Protein AF-A0AAV2J2S2-F1 (afdb_monomer_lite)

Secondary structure (DSSP, 8-state):
------PPPPPPPPPP---------SHHHHHHHHHHHHTSPP--STTHHHHHHHHTTGGGS-TTSEEEEEE---------TT-HHHHHHHHHHHHH-TTS---HHHHHHHHHHTTS-SSS----HHHHHHHHHHHSSS------STT-TTHHHHHHHHHHTT--EEEEEEE-TTS-EE-STTTTEEEEEE-EEEEEE-TTSS-TTSEEE-SS-TTEEEE-S-SPPGGG--------------

Sequence (242 aa):
MSQNGCSPPPPPPPLPSSLQSHGGGPTQKRKLYQTIASNRTPVEGDFTEARTLLSQQEHSFRNDMMWVLENTYVPSLIQDGPQCGLVALWMASHLCQPQLNIDMETVVQTALNRAYTAQGEMFSAQNMALLAEEICCCKAQLLSGGLRDDNALSVIKHLWDRQPVLIPYDEDFNHAPCKRSGHKAHWAVASGVLLGLDHGSLTKQHVHSDPTLSWLHLSTGASLCPLISSQPREDTGPKEGT

Radius of gyration: 26.92 Å; chains: 1; bounding box: 54×75×106 Å

Foldseek 3Di:
DDDDDDDDDDDDDDDPPDPPPPPPDPPPVVPPVLVVVVPDDDPDDFCRVVVVVCVVVVVVDDPQWQKEKDFGDFDQDDDDDQQQLLRQLVSQLCQLPVPLPDDSVNSQVLCVVVVCDDTNHHQDPVSSQVSSCVRSVDHGDDDPDPCPDCNVVVVQQCLLLQHKDKDWAAQDPVRDGDDDPSPRIGIHIGRIDMDTHRPPLDDPPFWDADPVSRSYIYGPNPDRDSVVPPDPPPPPDDPDDD

Organism: Knipowitschia caucasica (NCBI:txid637954)

InterPro domains:
  IPR040043 Actin maturation protease [PTHR28631] (8-231)

pLDDT: mean 82.71, std 18.31, range [35.03, 98.69]

Structure (mmCIF, N/CA/C/O backbone):
data_AF-A0AAV2J2S2-F1
#
_entry.id   AF-A0AAV2J2S2-F1
#
loop_
_atom_site.group_PDB
_atom_site.id
_atom_site.type_symbol
_atom_site.label_atom_id
_atom_site.label_alt_id
_atom_site.label_comp_id
_atom_site.label_asym_id
_atom_site.label_entity_id
_atom_site.label_seq_id
_atom_site.pdbx_PDB_ins_code
_atom_site.Cartn_x
_atom_site.Cartn_y
_atom_site.Cartn_z
_atom_site.occupancy
_atom_site.B_iso_or_equiv
_atom_site.auth_seq_id
_atom_site.auth_comp_id
_atom_site.auth_asym_id
_atom_site.auth_atom_id
_atom_site.pdbx_PDB_model_num
ATOM 1 N N . MET A 1 1 ? 18.810 -0.102 -80.123 1.00 42.69 1 MET A N 1
ATOM 2 C CA . MET A 1 1 ? 18.729 1.301 -79.657 1.00 42.69 1 MET A CA 1
ATOM 3 C C . MET A 1 1 ? 17.303 1.486 -79.151 1.00 42.69 1 MET A C 1
ATOM 5 O O . MET A 1 1 ? 16.407 1.230 -79.933 1.00 42.69 1 MET A O 1
ATOM 9 N N . SER A 1 2 ? 16.980 1.742 -77.886 1.00 43.78 2 SER A N 1
ATOM 10 C CA . SER A 1 2 ? 17.750 2.251 -76.747 1.00 43.78 2 SER A CA 1
ATOM 11 C C . SER A 1 2 ? 17.128 1.731 -75.443 1.00 43.78 2 SER A C 1
ATOM 13 O O . SER A 1 2 ? 15.911 1.584 -75.356 1.00 43.78 2 SER A O 1
ATOM 15 N N . GLN A 1 3 ? 17.966 1.444 -74.444 1.00 45.56 3 GLN A N 1
ATOM 16 C CA . GLN A 1 3 ? 17.545 1.204 -73.064 1.00 45.56 3 GLN A CA 1
ATOM 17 C C . GLN A 1 3 ? 17.286 2.562 -72.396 1.00 45.56 3 GLN A C 1
ATOM 19 O O . GLN A 1 3 ? 18.170 3.416 -72.410 1.00 45.56 3 GLN A O 1
ATOM 24 N N . ASN A 1 4 ? 16.104 2.766 -71.812 1.00 49.03 4 ASN A N 1
ATOM 25 C CA . ASN A 1 4 ? 15.841 3.909 -70.937 1.00 49.03 4 ASN A CA 1
ATOM 26 C C . ASN A 1 4 ? 16.187 3.507 -69.499 1.00 49.03 4 ASN A C 1
ATOM 28 O O . ASN A 1 4 ? 15.446 2.762 -68.861 1.00 49.03 4 ASN A O 1
ATOM 32 N N . GLY A 1 5 ? 17.339 3.977 -69.016 1.00 47.19 5 GLY A N 1
ATOM 33 C CA . GLY A 1 5 ? 17.745 3.855 -67.619 1.00 47.19 5 GLY A CA 1
ATOM 34 C C . GLY A 1 5 ? 16.898 4.761 -66.726 1.00 47.19 5 GLY A C 1
ATOM 35 O O . GLY A 1 5 ? 16.754 5.951 -66.998 1.00 47.19 5 GLY A O 1
ATOM 36 N N . CYS A 1 6 ? 16.337 4.194 -65.660 1.00 46.91 6 CYS A N 1
ATOM 37 C CA . CYS A 1 6 ? 15.682 4.951 -64.601 1.00 46.91 6 CYS A CA 1
ATOM 38 C C . CYS A 1 6 ? 16.743 5.334 -63.560 1.00 46.91 6 CYS A C 1
ATOM 40 O O . CYS A 1 6 ? 17.299 4.460 -62.895 1.00 46.91 6 CYS A O 1
ATOM 42 N N . SER A 1 7 ? 17.054 6.625 -63.439 1.00 57.56 7 SER A N 1
ATOM 43 C CA . SER A 1 7 ? 17.942 7.141 -62.391 1.00 57.56 7 SER A CA 1
ATOM 44 C C . SER A 1 7 ? 17.285 7.005 -61.007 1.00 57.56 7 SER A C 1
ATOM 46 O O . SER A 1 7 ? 16.067 7.181 -60.904 1.00 57.56 7 SER A O 1
ATOM 48 N N . PRO A 1 8 ? 18.049 6.723 -59.934 1.00 64.94 8 PRO A N 1
ATOM 49 C CA . PRO A 1 8 ? 17.508 6.715 -58.579 1.00 64.94 8 PRO A CA 1
ATOM 50 C C . PRO A 1 8 ? 17.125 8.140 -58.130 1.00 64.94 8 PRO A C 1
ATOM 52 O O . PRO A 1 8 ? 17.730 9.112 -58.597 1.00 64.94 8 PRO A O 1
ATOM 55 N N . PRO A 1 9 ? 16.128 8.287 -57.236 1.00 62.25 9 PRO A N 1
ATOM 56 C CA . PRO A 1 9 ? 15.720 9.592 -56.732 1.00 62.25 9 PRO A CA 1
ATOM 57 C C . PRO A 1 9 ? 16.836 10.240 -55.894 1.00 62.25 9 PRO A C 1
ATOM 59 O O . PRO A 1 9 ? 17.624 9.529 -55.261 1.00 62.25 9 PRO A O 1
ATOM 62 N N . PRO A 1 10 ? 16.917 11.583 -55.871 1.00 69.88 10 PRO A N 1
ATOM 63 C CA . PRO A 1 10 ? 17.897 12.289 -55.058 1.00 69.88 10 PRO A CA 1
ATOM 64 C C . PRO A 1 10 ? 17.661 12.029 -53.559 1.00 69.88 10 PRO A C 1
ATOM 66 O O . PRO A 1 10 ? 16.518 11.809 -53.144 1.00 69.88 10 PRO A O 1
ATOM 69 N N . PRO A 1 11 ? 18.723 12.065 -52.732 1.00 71.69 11 PRO A N 1
ATOM 70 C CA . PRO A 1 11 ? 18.587 11.933 -51.288 1.00 71.69 11 PRO A CA 1
ATOM 71 C C . PRO A 1 11 ? 17.729 13.075 -50.715 1.00 71.69 11 PRO A C 1
ATOM 73 O O . PRO A 1 11 ? 17.745 14.188 -51.253 1.00 71.69 11 PRO A O 1
ATOM 76 N N . PRO A 1 12 ? 16.978 12.822 -49.628 1.00 66.06 12 PRO A N 1
ATOM 77 C CA . PRO A 1 12 ? 16.167 13.849 -48.992 1.00 66.06 12 PRO A CA 1
ATOM 78 C C . PRO A 1 12 ? 17.053 14.984 -48.449 1.00 66.06 12 PRO A C 1
ATOM 80 O O . PRO A 1 12 ? 18.189 14.734 -48.032 1.00 66.06 12 PRO A O 1
ATOM 83 N N . PRO A 1 13 ? 16.554 16.233 -48.442 1.00 72.94 13 PRO A N 1
ATOM 84 C CA . PRO A 1 13 ? 17.290 17.362 -47.890 1.00 72.94 13 PRO A CA 1
ATOM 85 C C . PRO A 1 13 ? 17.570 17.150 -46.391 1.00 72.94 13 PRO A C 1
ATOM 87 O O . PRO A 1 13 ? 16.755 16.532 -45.698 1.00 72.94 13 PRO A O 1
ATOM 90 N N . PRO A 1 14 ? 18.700 17.662 -45.868 1.00 66.94 14 PRO A N 1
ATOM 91 C CA . PRO A 1 14 ? 18.987 17.605 -44.441 1.00 66.94 14 PRO A CA 1
ATOM 92 C C . PRO A 1 14 ? 17.880 18.318 -43.660 1.00 66.94 14 PRO A C 1
ATOM 94 O O . PRO A 1 14 ? 17.422 19.393 -44.059 1.00 66.94 14 PRO A O 1
ATOM 97 N N . LEU A 1 15 ? 17.440 17.706 -42.555 1.00 54.00 15 LEU A N 1
ATOM 98 C CA . LEU A 1 15 ? 16.450 18.314 -41.669 1.00 54.00 15 LEU A CA 1
ATOM 99 C C . LEU A 1 15 ? 16.945 19.703 -41.228 1.00 54.00 15 LEU A C 1
ATOM 101 O O . LEU A 1 15 ? 18.113 19.826 -40.848 1.00 54.00 15 LEU A O 1
ATOM 105 N N . PRO A 1 16 ? 16.080 20.735 -41.226 1.00 48.75 16 PRO A N 1
ATOM 106 C CA . PRO A 1 16 ? 16.419 22.013 -40.621 1.00 48.75 16 PRO A CA 1
ATOM 107 C C . PRO A 1 16 ? 16.839 21.770 -39.174 1.00 48.75 16 PRO A C 1
ATOM 109 O O . PRO A 1 16 ? 16.115 21.088 -38.444 1.00 48.75 16 PRO A O 1
ATOM 112 N N . SER A 1 17 ? 17.985 22.323 -38.765 1.00 51.41 17 SER A N 1
ATOM 113 C CA . SER A 1 17 ? 18.397 22.375 -37.364 1.00 51.41 17 SER A CA 1
ATOM 114 C C . SER A 1 17 ? 17.224 22.915 -36.562 1.00 51.41 17 SER A C 1
ATOM 116 O O . SER A 1 17 ? 16.875 24.092 -36.680 1.00 51.41 17 SER A O 1
ATOM 118 N N . SER A 1 18 ? 16.551 22.025 -35.833 1.00 43.03 18 SER A N 1
ATOM 119 C CA . SER A 1 18 ? 15.355 22.366 -35.086 1.00 43.03 18 SER A CA 1
ATOM 120 C C . SER A 1 18 ? 15.701 23.527 -34.175 1.00 43.03 18 SER A C 1
ATOM 122 O O . SER A 1 18 ? 16.648 23.438 -33.389 1.00 43.03 18 SER A O 1
ATOM 124 N N . LEU A 1 19 ? 14.936 24.605 -34.349 1.00 37.00 19 LEU A N 1
ATOM 125 C CA . LEU A 1 19 ? 14.752 25.700 -33.414 1.00 37.00 19 LEU A CA 1
ATOM 126 C C . LEU A 1 19 ? 15.164 25.273 -32.010 1.00 37.00 19 LEU A C 1
ATOM 128 O O . LEU A 1 19 ? 14.621 24.306 -31.472 1.00 37.00 19 LEU A O 1
ATOM 132 N N . GLN A 1 20 ? 16.101 26.019 -31.428 1.00 40.72 20 GLN A N 1
ATOM 133 C CA . GLN A 1 20 ? 16.229 26.098 -29.986 1.00 40.72 20 GLN A CA 1
ATOM 134 C C . GLN A 1 20 ? 14.822 26.339 -29.444 1.00 40.72 20 GLN A C 1
ATOM 136 O O . GLN A 1 20 ? 14.288 27.447 -29.514 1.00 40.72 20 GLN A O 1
ATOM 141 N N . SER A 1 21 ? 14.182 25.279 -28.957 1.00 36.94 21 SER A N 1
ATOM 142 C CA . SER A 1 21 ? 13.024 25.434 -28.112 1.00 36.94 21 SER A CA 1
ATOM 143 C C . SER A 1 21 ? 13.582 26.109 -26.873 1.00 36.94 21 SER A C 1
ATOM 145 O O . SER A 1 21 ? 14.238 25.466 -26.050 1.00 36.94 21 SER A O 1
ATOM 147 N N . HIS A 1 22 ? 13.371 27.417 -26.752 1.00 40.72 22 HIS A N 1
ATOM 148 C CA . HIS A 1 22 ? 13.292 28.031 -25.443 1.00 40.72 22 HIS A CA 1
ATOM 149 C C . HIS A 1 22 ? 12.268 27.201 -24.676 1.00 40.72 22 HIS A C 1
ATOM 151 O O . HIS A 1 22 ? 11.066 27.281 -24.924 1.00 40.72 22 HIS A O 1
ATOM 157 N N . GLY A 1 23 ? 12.786 26.286 -23.858 1.00 35.03 23 GLY A N 1
ATOM 158 C CA . GLY A 1 23 ? 12.019 25.323 -23.102 1.00 35.03 23 GLY A CA 1
ATOM 159 C C . GLY A 1 23 ? 11.220 26.055 -22.042 1.00 35.03 23 GLY A C 1
ATOM 160 O O . GLY A 1 23 ? 11.610 26.092 -20.881 1.00 35.03 23 GLY A O 1
ATOM 161 N N . GLY A 1 24 ? 10.080 26.615 -22.435 1.00 40.44 24 GLY A N 1
ATOM 162 C CA . GLY A 1 24 ? 8.958 26.858 -21.543 1.00 40.44 24 GLY A CA 1
ATOM 163 C C . GLY A 1 24 ? 8.349 25.513 -21.158 1.00 40.44 24 GLY A C 1
ATOM 164 O O . GLY A 1 24 ? 7.273 25.156 -21.622 1.00 40.44 24 GLY A O 1
ATOM 165 N N . GLY A 1 25 ? 9.088 24.718 -20.383 1.00 36.66 25 GLY A N 1
ATOM 166 C CA . GLY A 1 25 ? 8.600 23.460 -19.832 1.00 36.66 25 GLY A CA 1
ATOM 167 C C . GLY A 1 25 ? 7.670 23.694 -18.632 1.00 36.66 25 GLY A C 1
ATOM 168 O O . GLY A 1 25 ? 7.744 24.740 -17.984 1.00 36.66 25 GLY A O 1
ATOM 169 N N . PRO A 1 26 ? 6.832 22.710 -18.259 1.00 43.34 26 PRO A N 1
ATOM 170 C CA . PRO A 1 26 ? 5.987 22.739 -17.062 1.00 43.34 26 PRO A CA 1
ATOM 171 C C . PRO A 1 26 ? 6.809 22.495 -15.776 1.00 43.34 26 PRO A C 1
ATOM 173 O O . PRO A 1 26 ? 6.485 21.643 -14.951 1.00 43.34 26 PRO A O 1
ATOM 176 N N . THR A 1 27 ? 7.910 23.224 -15.589 1.00 46.25 27 THR A N 1
ATOM 177 C CA . THR A 1 27 ? 8.888 23.028 -14.502 1.00 46.25 27 THR A CA 1
ATOM 178 C C . THR A 1 27 ? 8.517 23.731 -13.195 1.00 46.25 27 THR A C 1
ATOM 180 O O . THR A 1 27 ? 9.083 23.411 -12.151 1.00 46.25 27 THR A O 1
ATOM 183 N N . GLN A 1 28 ? 7.543 24.644 -13.202 1.00 47.84 28 GLN A N 1
ATOM 184 C CA . GLN A 1 28 ? 7.179 25.413 -12.004 1.00 47.84 28 GLN A CA 1
ATOM 185 C C . GLN A 1 28 ? 6.238 24.659 -11.049 1.00 47.84 28 GLN A C 1
ATOM 187 O O . GLN A 1 28 ? 6.423 24.725 -9.836 1.00 47.84 28 GLN A O 1
ATOM 192 N N . LYS A 1 29 ? 5.278 23.874 -11.564 1.00 48.38 29 LYS A N 1
ATOM 193 C CA . LYS A 1 29 ? 4.367 23.078 -10.711 1.00 48.38 29 LYS A CA 1
ATOM 194 C C . LYS A 1 29 ? 5.075 21.908 -10.022 1.00 48.38 29 LYS A C 1
ATOM 196 O O . LYS A 1 29 ? 4.746 21.589 -8.885 1.00 48.38 29 LYS A O 1
ATOM 201 N N . ARG A 1 30 ? 6.073 21.316 -10.691 1.00 52.00 30 ARG A N 1
ATOM 202 C CA . ARG A 1 30 ? 6.836 20.155 -10.201 1.00 52.00 30 ARG A CA 1
ATOM 203 C C . ARG A 1 30 ? 7.665 20.472 -8.947 1.00 52.00 30 ARG A C 1
ATOM 205 O O . ARG A 1 30 ? 7.818 19.604 -8.105 1.00 52.00 30 ARG A O 1
ATOM 212 N N . LYS A 1 31 ? 8.110 21.726 -8.776 1.00 58.56 31 LYS A N 1
ATOM 213 C CA . LYS A 1 31 ? 8.876 22.164 -7.594 1.00 58.56 31 LYS A CA 1
ATOM 214 C C . LYS A 1 31 ? 8.010 22.618 -6.422 1.00 58.56 31 LYS A C 1
ATOM 216 O O . LYS A 1 31 ? 8.448 22.512 -5.289 1.00 58.56 31 LYS A O 1
ATOM 221 N N . LEU A 1 32 ? 6.798 23.124 -6.649 1.00 62.66 32 LEU A N 1
ATOM 222 C CA . LEU A 1 32 ? 6.023 23.714 -5.554 1.00 62.66 32 LEU A CA 1
ATOM 223 C C . LEU A 1 32 ? 5.501 22.656 -4.569 1.00 62.66 32 LEU A C 1
ATOM 225 O O . LEU A 1 32 ? 5.696 22.809 -3.370 1.00 62.66 32 LEU A O 1
ATOM 229 N N . TYR A 1 33 ? 4.879 21.579 -5.058 1.00 61.16 33 TYR A N 1
ATOM 230 C CA . TYR A 1 33 ? 4.309 20.545 -4.184 1.00 61.16 33 TYR A CA 1
ATOM 231 C C . TYR A 1 33 ? 5.378 19.741 -3.450 1.00 61.16 33 TYR A C 1
ATOM 233 O O . TYR A 1 33 ? 5.242 19.536 -2.249 1.00 61.16 33 TYR A O 1
ATOM 241 N N . GLN A 1 34 ? 6.455 19.355 -4.146 1.00 64.25 34 GLN A N 1
ATOM 242 C CA . GLN A 1 34 ? 7.596 18.687 -3.519 1.00 64.25 34 GLN A CA 1
ATOM 243 C C . GLN A 1 34 ? 8.205 19.585 -2.438 1.00 64.25 34 GLN A C 1
ATOM 245 O O . GLN A 1 34 ? 8.303 19.151 -1.304 1.00 64.25 34 GLN A O 1
ATOM 250 N N . THR A 1 35 ? 8.479 20.864 -2.720 1.00 64.12 35 THR A N 1
ATOM 251 C CA . THR A 1 35 ? 9.016 21.791 -1.708 1.00 64.12 35 THR A CA 1
ATOM 252 C C . THR A 1 35 ? 8.060 22.014 -0.533 1.00 64.12 35 THR A C 1
ATOM 254 O O . THR A 1 35 ? 8.501 22.039 0.612 1.00 64.12 35 THR A O 1
ATOM 257 N N . ILE A 1 36 ? 6.753 22.173 -0.774 1.00 67.06 36 ILE A N 1
ATOM 258 C CA . ILE A 1 36 ? 5.772 22.328 0.313 1.00 67.06 36 ILE A CA 1
ATOM 259 C C . ILE A 1 36 ? 5.740 21.073 1.185 1.00 67.06 36 ILE A C 1
ATOM 261 O O . ILE A 1 36 ? 5.715 21.192 2.407 1.00 67.06 36 ILE A O 1
ATOM 265 N N . ALA A 1 37 ? 5.734 19.890 0.575 1.00 65.81 37 ALA A N 1
ATOM 266 C CA . ALA A 1 37 ? 5.670 18.633 1.302 1.00 65.81 37 ALA A CA 1
ATOM 267 C C . ALA A 1 37 ? 7.002 18.309 2.009 1.00 65.81 37 ALA A C 1
ATOM 269 O O . ALA A 1 37 ? 6.969 17.882 3.155 1.00 65.81 37 ALA A O 1
ATOM 270 N N . SER A 1 38 ? 8.159 18.624 1.416 1.00 67.38 38 SER A N 1
ATOM 271 C CA . SER A 1 38 ? 9.481 18.497 2.053 1.00 67.38 38 SER A CA 1
ATOM 272 C C . SER A 1 38 ? 9.664 19.415 3.266 1.00 67.38 38 SER A C 1
ATOM 274 O O . SER A 1 38 ? 10.492 19.131 4.123 1.00 67.38 38 SER A O 1
ATOM 276 N N . ASN A 1 39 ? 8.900 20.509 3.352 1.00 69.69 39 ASN A N 1
ATOM 277 C CA . ASN A 1 39 ? 8.918 21.428 4.493 1.00 69.69 39 ASN A CA 1
ATOM 278 C C . ASN A 1 39 ? 7.945 21.028 5.615 1.00 69.69 39 ASN A C 1
ATOM 280 O O . ASN A 1 39 ? 7.860 21.730 6.625 1.00 69.69 39 ASN A O 1
ATOM 284 N N . ARG A 1 40 ? 7.177 19.946 5.448 1.00 75.00 40 ARG A N 1
ATOM 285 C CA . ARG A 1 40 ? 6.297 19.416 6.494 1.00 75.00 40 ARG A CA 1
ATOM 286 C C . ARG A 1 40 ? 7.011 18.296 7.234 1.00 75.00 40 ARG A C 1
ATOM 288 O O . ARG A 1 40 ? 7.614 17.422 6.624 1.00 75.00 40 ARG A O 1
ATOM 295 N N . THR A 1 41 ? 6.909 18.311 8.556 1.00 77.94 41 THR A N 1
ATOM 296 C CA . THR A 1 41 ? 7.306 17.168 9.376 1.00 77.94 41 THR A CA 1
ATOM 297 C C . THR A 1 41 ? 6.306 16.028 9.168 1.00 77.94 41 THR A C 1
ATOM 299 O O . THR A 1 41 ? 5.100 16.308 9.155 1.00 77.94 41 THR A O 1
ATOM 302 N N . PRO A 1 42 ? 6.762 14.770 9.023 1.00 80.81 42 PRO A N 1
ATOM 303 C CA . PRO A 1 42 ? 5.870 13.618 8.983 1.00 80.81 42 PRO A CA 1
ATOM 304 C C . PRO A 1 42 ? 4.955 13.578 10.210 1.00 80.81 42 PRO A C 1
ATOM 306 O O . PRO A 1 42 ? 5.367 13.929 11.319 1.00 80.81 42 PRO A O 1
ATOM 309 N N . VAL A 1 43 ? 3.705 13.162 10.010 1.00 85.62 43 VAL A N 1
ATOM 310 C CA . VAL A 1 43 ? 2.788 12.872 11.115 1.00 85.62 43 VAL A CA 1
ATOM 311 C C . VAL A 1 43 ? 3.048 11.437 11.550 1.00 85.62 43 VAL A C 1
ATOM 313 O O . VAL A 1 43 ? 2.563 10.494 10.934 1.00 85.62 43 VAL A O 1
ATOM 316 N N . GLU A 1 44 ? 3.858 11.278 12.590 1.00 90.00 44 GLU A N 1
ATOM 317 C CA . GLU A 1 44 ? 4.245 9.959 13.088 1.00 90.00 44 GLU A CA 1
ATOM 318 C C . GLU A 1 44 ? 3.205 9.357 14.043 1.00 90.00 44 GLU A C 1
ATOM 320 O O . GLU A 1 44 ? 2.431 10.054 14.713 1.00 90.00 44 GLU A O 1
ATOM 325 N N . GLY A 1 45 ? 3.230 8.028 14.129 1.00 92.00 45 GLY A N 1
ATOM 326 C CA . GLY A 1 45 ? 2.419 7.236 15.045 1.00 92.00 45 GLY A CA 1
ATOM 327 C C . GLY A 1 45 ? 1.341 6.426 14.334 1.00 92.00 45 GLY A C 1
ATOM 328 O O . GLY A 1 45 ? 0.685 6.900 13.408 1.00 92.00 45 GLY A O 1
ATOM 329 N N . ASP A 1 46 ? 1.141 5.203 14.822 1.00 92.75 46 ASP A N 1
ATOM 330 C CA . ASP A 1 4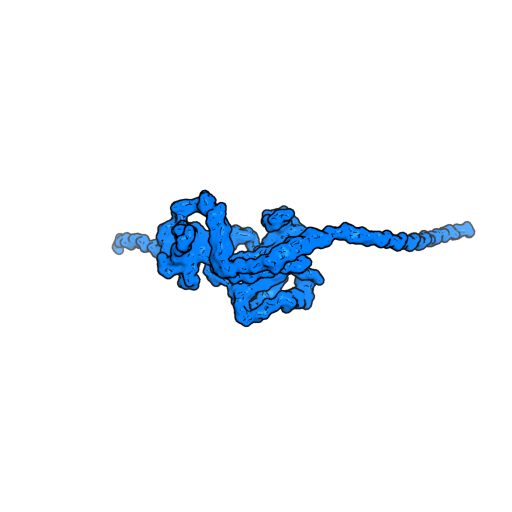6 ? 0.301 4.179 14.194 1.00 92.75 46 ASP A CA 1
ATOM 331 C C . ASP A 1 46 ? -1.124 4.641 13.899 1.00 92.75 46 ASP A C 1
ATOM 333 O O . ASP A 1 46 ? -1.728 4.200 12.931 1.00 92.75 46 ASP A O 1
ATOM 337 N N . PHE A 1 47 ? -1.674 5.558 14.691 1.00 93.56 47 PHE A N 1
ATOM 338 C CA . PHE A 1 47 ? -3.066 5.984 14.544 1.00 93.56 47 PHE A CA 1
ATOM 339 C C . PHE A 1 47 ? -3.227 7.489 14.329 1.00 93.56 47 PHE A C 1
ATOM 341 O O . PHE A 1 47 ? -4.347 7.945 14.123 1.00 93.56 47 PHE A O 1
ATOM 348 N N . THR A 1 48 ? -2.155 8.283 14.383 1.00 92.56 48 THR A N 1
ATOM 349 C CA . THR A 1 48 ? -2.248 9.751 14.474 1.00 92.56 48 THR A CA 1
ATOM 350 C C . THR A 1 48 ? -2.939 10.368 13.255 1.00 92.56 48 THR A C 1
ATOM 352 O O . THR A 1 48 ? -3.913 11.117 13.391 1.00 92.56 48 THR A O 1
ATOM 355 N N . GLU A 1 49 ? -2.474 10.027 12.052 1.00 91.75 49 GLU A N 1
ATOM 356 C CA . GLU A 1 49 ? -3.052 10.540 10.807 1.00 91.75 49 GLU A CA 1
ATOM 357 C C . GLU A 1 49 ? -4.448 9.957 10.557 1.00 91.75 49 GLU A C 1
ATOM 359 O O . GLU A 1 49 ? -5.398 10.704 10.315 1.00 91.75 49 GLU A O 1
ATOM 364 N N . ALA A 1 50 ? -4.604 8.638 10.718 1.00 92.94 50 ALA A N 1
ATOM 365 C CA . ALA A 1 50 ? -5.883 7.958 10.540 1.00 92.94 50 ALA A CA 1
ATOM 366 C C . ALA A 1 50 ? -6.975 8.546 11.448 1.00 92.94 50 ALA A C 1
ATOM 368 O O . ALA A 1 50 ? -8.051 8.886 10.969 1.00 92.94 50 ALA A O 1
ATOM 369 N N . ARG A 1 51 ? -6.697 8.768 12.738 1.00 94.31 51 ARG A N 1
ATOM 370 C CA . ARG A 1 51 ? -7.642 9.410 13.671 1.00 94.31 51 ARG A CA 1
ATOM 371 C C . ARG A 1 51 ? -8.033 10.812 13.227 1.00 94.31 51 ARG A C 1
ATOM 373 O O . ARG A 1 51 ? -9.206 11.173 13.305 1.00 94.31 51 ARG A O 1
ATOM 380 N N . THR A 1 52 ? -7.070 11.589 12.737 1.00 92.88 52 THR A N 1
ATOM 381 C CA . THR A 1 52 ? -7.331 12.940 12.227 1.00 92.88 52 THR A CA 1
ATOM 382 C C . THR A 1 52 ? -8.304 12.886 11.049 1.00 92.88 52 THR A C 1
ATOM 384 O O . THR A 1 52 ? -9.284 13.626 11.038 1.00 92.88 52 THR A O 1
ATOM 387 N N . LEU A 1 53 ? -8.109 11.960 10.107 1.00 92.25 53 LEU A N 1
ATOM 388 C CA . LEU A 1 53 ? -9.024 11.764 8.977 1.00 92.25 53 LEU A CA 1
ATOM 389 C C . LEU A 1 53 ? -10.409 11.267 9.420 1.00 92.25 53 LEU A C 1
ATOM 391 O O . LEU A 1 53 ? -11.426 11.788 8.965 1.00 92.25 53 LEU A O 1
ATOM 395 N N . LEU A 1 54 ? -10.461 10.297 10.335 1.00 94.56 54 LEU A N 1
ATOM 396 C CA . LEU A 1 54 ? -11.712 9.711 10.819 1.00 94.56 54 LEU A CA 1
ATOM 397 C C . LEU A 1 54 ? -12.566 10.720 11.596 1.00 94.56 54 LEU A C 1
ATOM 399 O O . LEU A 1 54 ? -13.778 10.764 11.402 1.00 94.56 54 LEU A O 1
ATOM 403 N N . SER A 1 55 ? -11.947 11.586 12.404 1.00 93.94 55 SER A N 1
ATOM 404 C CA . SER A 1 55 ? -12.659 12.650 13.129 1.00 93.94 55 SER A CA 1
ATOM 405 C C . SER A 1 55 ? -13.369 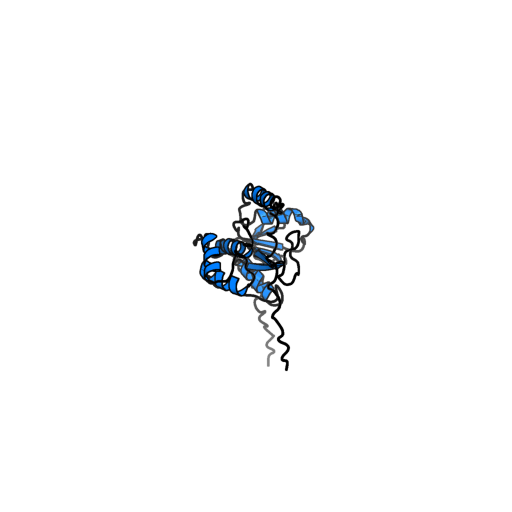13.645 12.202 1.00 93.94 55 SER A C 1
ATOM 407 O O . SER A 1 55 ? -14.439 14.148 12.530 1.00 93.94 55 SER A O 1
ATOM 409 N N . GLN A 1 56 ? -12.826 13.891 11.005 1.00 94.19 56 GLN A N 1
ATOM 410 C CA . GLN A 1 56 ? -13.440 14.782 10.012 1.00 94.19 56 GLN A CA 1
ATOM 411 C C . GLN A 1 56 ? -14.674 14.162 9.340 1.00 94.19 56 GLN A C 1
ATOM 413 O O . GLN A 1 56 ? -15.448 14.873 8.701 1.00 94.19 56 GLN A O 1
ATOM 418 N N . GLN A 1 57 ? -14.859 12.846 9.472 1.00 91.25 57 GLN A N 1
ATOM 419 C CA . GLN A 1 57 ? -15.914 12.075 8.814 1.00 91.25 57 GLN A CA 1
ATOM 420 C C . GLN A 1 57 ? -16.799 11.318 9.811 1.00 91.25 57 GLN A C 1
ATOM 422 O O . GLN A 1 57 ? -17.494 10.389 9.418 1.00 91.25 57 GLN A O 1
ATOM 427 N N . GLU A 1 58 ? -16.818 11.717 11.086 1.00 90.56 58 GLU A N 1
ATOM 428 C CA . GLU A 1 58 ? -17.527 11.014 12.169 1.00 90.56 58 GLU A CA 1
ATOM 429 C C . GLU A 1 58 ? -18.994 10.691 11.831 1.00 90.56 58 GLU A C 1
ATOM 431 O O . GLU A 1 58 ? -19.457 9.572 12.028 1.00 90.56 58 GLU A O 1
ATOM 436 N N . HIS A 1 59 ? -19.706 11.637 11.218 1.00 91.69 59 HIS A N 1
ATOM 437 C CA . HIS A 1 59 ? -21.108 11.477 10.818 1.00 91.69 59 HIS A CA 1
ATOM 438 C C . HIS A 1 59 ? -21.347 10.425 9.716 1.00 91.69 59 HIS A C 1
ATOM 440 O O . HIS A 1 59 ? -22.492 10.043 9.484 1.00 91.69 59 HIS A O 1
ATOM 446 N N . SER A 1 60 ? -20.297 9.983 9.016 1.00 92.62 60 SER A N 1
ATOM 447 C CA . SER A 1 60 ? -20.384 8.942 7.984 1.00 92.62 60 SER A CA 1
ATOM 448 C C . SER A 1 60 ? -20.365 7.527 8.568 1.00 92.62 60 SER A C 1
ATOM 450 O O . SER A 1 60 ? -20.645 6.566 7.849 1.00 92.62 60 SER A O 1
ATOM 452 N N . PHE A 1 61 ? -20.036 7.375 9.854 1.00 92.38 61 PHE A N 1
ATOM 453 C CA . PHE A 1 61 ? -19.946 6.076 10.508 1.00 92.38 61 PHE A CA 1
ATOM 454 C C . PHE A 1 61 ? -21.283 5.650 11.108 1.00 92.38 61 PHE A C 1
ATOM 456 O O . PHE A 1 61 ? -22.076 6.444 11.610 1.00 92.38 61 PHE A O 1
ATOM 463 N N . ARG A 1 62 ? -21.538 4.345 11.042 1.00 93.31 62 ARG A N 1
ATOM 464 C CA . ARG A 1 62 ? -22.719 3.723 11.638 1.00 93.31 62 ARG A CA 1
ATOM 465 C C . ARG A 1 62 ? -22.570 3.630 13.152 1.00 93.31 62 ARG A C 1
ATOM 467 O O . ARG A 1 62 ? -21.550 3.144 13.631 1.00 93.31 62 ARG A O 1
ATOM 474 N N . ASN A 1 63 ? -23.617 4.012 13.878 1.00 90.69 63 ASN A N 1
ATOM 475 C CA . ASN A 1 63 ? -23.638 4.003 15.346 1.00 90.69 63 ASN A CA 1
ATOM 476 C C . ASN A 1 63 ? -24.040 2.650 15.951 1.00 90.69 63 ASN A C 1
ATOM 478 O O . ASN A 1 63 ? -23.932 2.467 17.158 1.00 90.69 63 ASN A O 1
ATOM 482 N N . ASP A 1 64 ? -24.540 1.723 15.134 1.00 91.94 64 ASP A N 1
ATOM 483 C CA . ASP A 1 64 ? -24.922 0.366 15.540 1.00 91.94 64 ASP A CA 1
ATOM 484 C C . ASP A 1 64 ? -23.779 -0.652 15.379 1.00 91.94 64 ASP A C 1
ATOM 486 O O . ASP A 1 64 ? -23.993 -1.855 15.521 1.00 91.94 64 ASP A O 1
ATOM 490 N N . MET A 1 65 ? -22.572 -0.168 15.073 1.00 92.19 65 MET A N 1
ATOM 491 C CA . MET A 1 65 ? -21.371 -0.972 14.880 1.00 92.19 65 MET A CA 1
ATOM 492 C C . MET A 1 65 ? -20.258 -0.556 15.838 1.00 92.19 65 MET A C 1
ATOM 494 O O . MET A 1 65 ? -20.119 0.603 16.225 1.00 92.19 65 MET A O 1
ATOM 498 N N . MET A 1 66 ? -19.405 -1.521 16.156 1.00 90.88 66 MET A N 1
ATOM 499 C CA . MET A 1 66 ? -18.103 -1.303 16.763 1.00 90.88 66 MET A CA 1
ATOM 500 C C . MET A 1 66 ? -17.066 -1.093 15.658 1.00 90.88 66 MET A C 1
ATOM 502 O O . MET A 1 66 ? -16.795 -2.012 14.887 1.00 90.88 66 MET A O 1
ATOM 506 N N . TRP A 1 67 ? -16.460 0.092 15.601 1.00 94.19 67 TRP A N 1
ATOM 507 C CA . TRP A 1 67 ? -15.401 0.397 14.639 1.00 94.19 67 TRP A CA 1
ATOM 508 C C . TRP A 1 67 ? -14.031 0.123 15.242 1.00 94.19 67 TRP A C 1
ATOM 510 O O . TRP A 1 67 ? -13.698 0.676 16.288 1.00 94.19 67 TRP A O 1
ATOM 520 N N . VAL A 1 68 ? -13.234 -0.720 14.587 1.00 93.94 68 VAL A N 1
ATOM 521 C CA . VAL A 1 68 ? -11.902 -1.111 15.062 1.00 93.94 68 VAL A CA 1
ATOM 522 C C . VAL A 1 68 ? -10.851 -0.815 14.007 1.00 93.94 68 VAL A C 1
ATOM 524 O O . VAL A 1 68 ? -10.943 -1.306 12.882 1.00 93.94 68 VAL A O 1
ATOM 527 N N . LEU A 1 69 ? -9.856 -0.018 14.385 1.00 95.00 69 LEU A N 1
ATOM 528 C CA . LEU A 1 69 ? -8.707 0.336 13.566 1.00 95.00 69 LEU A CA 1
ATOM 529 C C . LEU A 1 69 ? -7.488 -0.492 13.985 1.00 95.00 69 LEU A C 1
ATOM 531 O O . LEU A 1 69 ? -7.040 -0.429 15.133 1.00 95.00 69 LEU A O 1
ATOM 535 N N . GLU A 1 70 ? -6.929 -1.219 13.025 1.00 93.94 70 GLU A N 1
ATOM 536 C CA . GLU A 1 70 ? -5.551 -1.707 13.062 1.00 93.94 70 GLU A CA 1
ATOM 537 C C . GLU A 1 70 ? -4.771 -0.919 12.012 1.00 93.94 70 GLU A C 1
ATOM 539 O O . GLU A 1 70 ? -5.182 -0.849 10.856 1.00 93.94 70 GLU A O 1
ATOM 544 N N . ASN A 1 71 ? -3.664 -0.302 12.399 1.00 94.62 71 ASN A N 1
ATOM 545 C CA . ASN A 1 71 ? -2.767 0.374 11.474 1.00 94.62 71 ASN A CA 1
ATOM 546 C C . ASN A 1 71 ? -1.368 0.387 12.073 1.00 94.62 71 ASN A C 1
ATOM 548 O O . ASN A 1 71 ? -1.208 0.401 13.291 1.00 94.62 71 ASN A O 1
ATOM 552 N N . THR A 1 72 ? -0.359 0.389 11.217 1.00 92.69 72 THR A N 1
ATOM 553 C CA . THR A 1 72 ? 1.025 0.616 11.622 1.00 92.69 72 THR A CA 1
ATOM 554 C C . THR A 1 72 ? 1.583 1.768 10.810 1.00 92.69 72 THR A C 1
ATOM 556 O O . THR A 1 72 ? 1.313 1.890 9.615 1.00 92.69 72 THR A O 1
ATOM 559 N N . TYR A 1 73 ? 2.323 2.652 11.469 1.00 92.56 73 TYR A N 1
ATOM 560 C CA . TYR A 1 73 ? 2.937 3.791 10.812 1.00 92.56 73 TYR A CA 1
ATOM 561 C C . TYR A 1 73 ? 3.908 3.328 9.720 1.00 92.56 73 TYR A C 1
ATOM 563 O O . TYR A 1 73 ? 4.749 2.455 9.939 1.00 92.56 73 TYR A O 1
ATOM 571 N N . VAL A 1 74 ? 3.806 3.963 8.552 1.00 91.56 74 VAL A N 1
ATOM 572 C CA . VAL A 1 74 ? 4.769 3.838 7.458 1.00 91.56 74 VAL A CA 1
ATOM 573 C C . VAL A 1 74 ? 5.411 5.193 7.198 1.00 91.56 74 VAL A C 1
ATOM 575 O O . VAL A 1 74 ? 4.691 6.187 7.080 1.00 91.56 74 VAL A O 1
ATOM 578 N N . PRO A 1 75 ? 6.746 5.270 7.082 1.00 90.56 75 PRO A N 1
ATOM 579 C CA . PRO A 1 75 ? 7.386 6.516 6.708 1.00 90.56 75 PRO A CA 1
ATOM 580 C C . PRO A 1 75 ? 6.969 6.896 5.291 1.00 90.56 75 PRO A C 1
ATOM 582 O O . PRO A 1 75 ? 7.046 6.084 4.375 1.00 90.56 75 PRO A O 1
ATOM 585 N N . SER A 1 76 ? 6.543 8.141 5.098 1.00 88.00 76 SER A N 1
ATOM 586 C CA . SER A 1 76 ? 6.182 8.656 3.779 1.00 88.00 76 SER A CA 1
ATOM 587 C C . SER A 1 76 ? 7.389 9.289 3.094 1.00 88.00 76 SER A C 1
ATOM 589 O O . SER A 1 76 ? 8.061 10.135 3.689 1.00 88.00 76 SER A O 1
ATOM 591 N N . LEU A 1 77 ? 7.608 8.968 1.821 1.00 89.56 77 LEU A N 1
ATOM 592 C CA . LEU A 1 77 ? 8.598 9.637 0.983 1.00 89.56 77 LEU A CA 1
ATOM 593 C C . LEU A 1 77 ? 7.925 10.219 -0.260 1.00 89.56 77 LEU A C 1
ATOM 595 O O . LEU A 1 77 ? 7.133 9.560 -0.930 1.00 89.56 77 LEU A O 1
ATOM 599 N N . ILE A 1 78 ? 8.252 11.467 -0.587 1.00 86.50 78 ILE A N 1
ATOM 600 C CA . ILE A 1 78 ? 7.779 12.092 -1.822 1.00 86.50 78 ILE A CA 1
ATOM 601 C C . ILE A 1 78 ? 8.599 11.524 -2.977 1.00 86.50 78 ILE A C 1
ATOM 603 O O . ILE A 1 78 ? 9.819 11.674 -2.999 1.00 86.50 78 ILE A O 1
ATOM 607 N N . GLN A 1 79 ? 7.932 10.902 -3.946 1.00 84.56 79 GLN A N 1
ATOM 608 C CA . GLN A 1 79 ? 8.610 10.365 -5.122 1.00 84.56 79 GLN A CA 1
ATOM 609 C C . GLN A 1 79 ? 9.325 11.456 -5.932 1.00 84.56 79 GLN A C 1
ATOM 611 O O . GLN A 1 79 ? 8.824 12.579 -6.087 1.00 84.56 79 GLN A O 1
ATOM 616 N N . ASP A 1 80 ? 10.449 11.074 -6.535 1.00 86.44 80 ASP A N 1
ATOM 617 C CA . ASP A 1 80 ? 11.073 11.819 -7.620 1.00 86.44 80 ASP A CA 1
ATOM 618 C C . ASP A 1 80 ? 10.878 11.066 -8.943 1.00 86.44 80 ASP A C 1
ATOM 620 O O . ASP A 1 80 ? 11.018 9.848 -9.027 1.00 86.44 80 ASP A O 1
ATOM 624 N N . GLY A 1 81 ? 10.475 11.777 -9.993 1.00 89.88 81 GLY A N 1
ATOM 625 C CA . GLY A 1 81 ? 10.147 11.145 -11.273 1.00 89.88 81 GLY A CA 1
ATOM 626 C C . GLY A 1 81 ? 9.016 10.091 -11.186 1.00 89.88 81 GLY A C 1
ATOM 627 O O . GLY A 1 81 ? 8.066 10.255 -10.410 1.00 89.88 81 GLY A O 1
ATOM 628 N N . PRO A 1 82 ? 9.049 9.035 -12.024 1.00 92.50 82 PRO A N 1
ATOM 629 C CA . PRO A 1 82 ? 7.992 8.024 -12.117 1.00 92.50 82 PRO A CA 1
ATOM 630 C C . PRO A 1 82 ? 8.101 6.906 -11.055 1.00 92.50 82 PRO A C 1
ATOM 632 O O . PRO A 1 82 ? 7.664 5.787 -11.293 1.00 92.50 82 PRO A O 1
ATOM 635 N N . GLN A 1 83 ? 8.654 7.193 -9.874 1.00 96.19 83 GLN A N 1
ATOM 636 C CA . GLN A 1 83 ? 9.035 6.183 -8.876 1.00 96.19 83 GLN A CA 1
ATOM 637 C C . GLN A 1 83 ? 7.927 5.743 -7.904 1.00 96.19 83 GLN A C 1
ATOM 639 O O . GLN A 1 83 ? 8.229 5.056 -6.932 1.00 96.19 83 GLN A O 1
ATOM 644 N N . CYS A 1 84 ? 6.658 6.102 -8.134 1.00 95.94 84 CYS A N 1
ATOM 645 C CA . CYS A 1 84 ? 5.544 5.794 -7.217 1.00 95.94 84 CYS A CA 1
ATOM 646 C C . CYS A 1 84 ? 5.543 4.340 -6.703 1.00 95.94 84 CYS A C 1
ATOM 648 O O . CYS A 1 84 ? 5.427 4.113 -5.504 1.00 95.94 84 CYS A O 1
ATOM 650 N N . GLY A 1 85 ? 5.748 3.357 -7.589 1.00 97.56 85 GLY A N 1
ATOM 651 C CA . GLY A 1 85 ? 5.788 1.941 -7.220 1.00 97.56 85 GLY A CA 1
ATOM 652 C C . GLY A 1 85 ? 6.987 1.558 -6.359 1.00 97.56 85 GLY A C 1
ATOM 653 O O . GLY A 1 85 ? 6.829 0.832 -5.382 1.00 97.56 85 GLY A O 1
ATOM 654 N N . LEU A 1 86 ? 8.176 2.064 -6.686 1.00 98.12 86 LEU A N 1
ATOM 655 C CA . LEU A 1 86 ? 9.395 1.768 -5.927 1.00 98.12 86 LEU A CA 1
ATOM 656 C C . LEU A 1 86 ? 9.365 2.431 -4.548 1.00 98.12 86 LEU A C 1
ATOM 658 O O . LEU A 1 86 ? 9.760 1.819 -3.561 1.00 98.12 86 LEU A O 1
ATOM 662 N N . VAL A 1 87 ? 8.823 3.647 -4.471 1.00 97.31 87 VAL A N 1
ATOM 663 C CA . VAL A 1 87 ? 8.585 4.343 -3.205 1.00 97.31 87 VAL A CA 1
ATOM 664 C C . VAL A 1 87 ? 7.541 3.602 -2.373 1.00 97.31 87 VAL A C 1
ATOM 666 O O . VAL A 1 87 ? 7.771 3.372 -1.194 1.00 97.31 87 VAL A O 1
ATOM 669 N N . ALA A 1 88 ? 6.430 3.151 -2.967 1.00 97.50 88 ALA A N 1
ATOM 670 C CA . ALA A 1 88 ? 5.434 2.346 -2.257 1.00 97.50 88 ALA A CA 1
ATOM 671 C C . ALA A 1 88 ? 6.032 1.053 -1.685 1.00 97.50 88 ALA A C 1
ATOM 673 O O . ALA A 1 88 ? 5.764 0.712 -0.533 1.00 97.50 88 ALA A O 1
ATOM 674 N N . LEU A 1 89 ? 6.883 0.368 -2.453 1.00 97.75 89 LEU A N 1
ATOM 675 C CA . LEU A 1 89 ? 7.599 -0.814 -1.987 1.00 97.75 89 LEU A CA 1
ATOM 676 C C . LEU A 1 89 ? 8.559 -0.495 -0.830 1.00 97.75 89 LEU A C 1
ATOM 678 O O . LEU A 1 89 ? 8.587 -1.228 0.154 1.00 97.75 89 LEU A O 1
ATOM 682 N N . TRP A 1 90 ? 9.300 0.609 -0.909 1.00 96.94 90 TRP A N 1
ATOM 683 C CA . TRP A 1 90 ? 10.156 1.069 0.185 1.00 96.94 90 TRP A CA 1
ATOM 684 C C . TRP A 1 90 ? 9.355 1.403 1.451 1.00 96.94 90 TRP A C 1
ATOM 686 O O . TRP A 1 90 ? 9.734 1.006 2.548 1.00 96.94 90 TRP A O 1
ATOM 696 N N . MET A 1 91 ? 8.197 2.057 1.328 1.00 95.56 91 MET A N 1
ATOM 697 C CA . MET A 1 91 ? 7.314 2.301 2.478 1.00 95.56 91 MET A CA 1
ATOM 698 C C . MET A 1 91 ? 6.830 0.976 3.088 1.00 95.56 91 MET A C 1
ATOM 700 O O . MET A 1 91 ? 6.876 0.793 4.303 1.00 95.56 91 MET A O 1
ATOM 704 N N . ALA A 1 92 ? 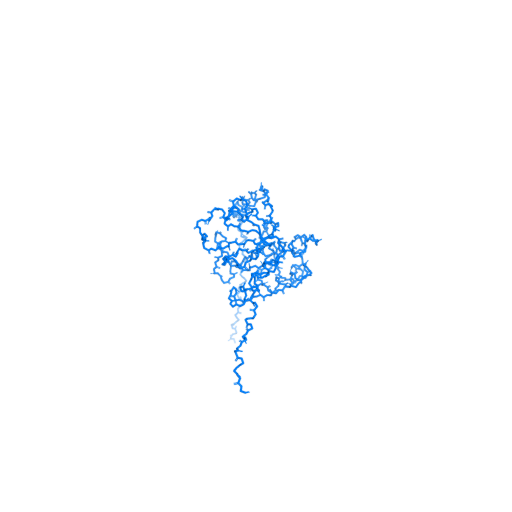6.431 0.015 2.247 1.00 95.88 92 ALA A N 1
ATOM 705 C CA . ALA A 1 92 ? 6.012 -1.317 2.680 1.00 95.88 92 ALA A CA 1
ATOM 706 C C . ALA A 1 92 ? 7.142 -2.102 3.371 1.00 95.88 92 ALA A C 1
ATOM 708 O O . ALA A 1 92 ? 6.892 -2.832 4.331 1.00 95.88 92 ALA A O 1
ATOM 709 N N . SER A 1 93 ? 8.392 -1.945 2.930 1.00 94.31 93 SER A N 1
ATOM 710 C CA . SER A 1 93 ? 9.522 -2.678 3.502 1.00 94.31 93 SER A CA 1
ATOM 711 C C . SER A 1 93 ? 9.793 -2.316 4.963 1.00 94.31 93 SER A C 1
ATOM 713 O O . SER A 1 93 ? 10.274 -3.162 5.713 1.00 94.31 93 SER A O 1
ATOM 715 N N . HIS A 1 94 ? 9.424 -1.105 5.392 1.00 90.81 94 HIS A N 1
ATOM 716 C CA . HIS A 1 94 ? 9.524 -0.680 6.792 1.00 90.81 94 HIS A CA 1
ATOM 717 C C . HIS A 1 94 ? 8.550 -1.429 7.711 1.00 90.81 94 HIS A C 1
ATOM 719 O O . HIS A 1 94 ? 8.838 -1.572 8.896 1.00 90.81 94 HIS A O 1
ATOM 725 N N . LEU A 1 95 ? 7.440 -1.952 7.174 1.00 88.56 95 LEU A N 1
ATOM 726 C CA . LEU A 1 95 ? 6.521 -2.815 7.923 1.00 88.56 95 LEU A CA 1
ATOM 727 C C . LEU A 1 95 ? 7.013 -4.259 7.973 1.00 88.56 95 LEU A C 1
ATOM 729 O O . LEU A 1 95 ? 7.045 -4.866 9.039 1.00 88.56 95 LEU A O 1
ATOM 733 N N . CYS A 1 96 ? 7.418 -4.812 6.827 1.00 86.31 96 CYS A N 1
ATOM 734 C CA . CYS A 1 96 ? 7.831 -6.214 6.750 1.00 86.31 96 CYS A CA 1
ATOM 735 C C . CYS A 1 96 ? 9.177 -6.481 7.427 1.00 86.31 96 CYS A C 1
ATOM 737 O O . CYS A 1 96 ? 9.378 -7.545 8.007 1.00 86.31 96 CYS A O 1
ATOM 739 N N . GLN A 1 97 ? 10.125 -5.553 7.286 1.00 83.25 97 GLN A N 1
ATOM 740 C CA . GLN A 1 97 ? 11.517 -5.721 7.692 1.00 83.25 97 GLN A CA 1
ATOM 741 C C . GLN A 1 97 ? 12.069 -4.430 8.313 1.00 83.25 97 GLN A C 1
ATOM 743 O O . GLN A 1 97 ? 13.021 -3.847 7.786 1.00 83.25 97 GLN A O 1
ATOM 748 N N . PRO A 1 98 ? 11.538 -3.987 9.467 1.00 80.12 98 PRO A N 1
ATOM 749 C CA . PRO A 1 98 ? 11.981 -2.749 10.115 1.00 80.12 98 PRO A CA 1
ATOM 750 C C . PRO A 1 98 ? 13.478 -2.745 10.467 1.00 80.12 98 PRO A C 1
ATOM 752 O O . PRO A 1 98 ? 14.057 -1.688 10.678 1.00 80.12 98 PRO A O 1
ATOM 755 N N . GLN A 1 99 ? 14.118 -3.918 10.520 1.00 82.19 99 GLN A N 1
ATOM 756 C CA . GLN A 1 99 ? 15.541 -4.061 10.832 1.00 82.19 99 GLN A CA 1
ATOM 757 C C . GLN A 1 99 ? 16.461 -3.952 9.608 1.00 82.19 99 GLN A C 1
ATOM 759 O O . GLN A 1 99 ? 17.664 -3.767 9.774 1.00 82.19 99 GLN A O 1
ATOM 764 N N . LEU A 1 100 ? 15.933 -4.101 8.386 1.00 80.38 100 LEU A N 1
ATOM 765 C CA . LEU A 1 100 ? 16.762 -4.231 7.182 1.00 80.38 100 LEU A CA 1
ATOM 766 C C . LEU A 1 100 ? 17.229 -2.876 6.623 1.00 80.38 100 LEU A C 1
ATOM 768 O O . LEU A 1 100 ? 18.080 -2.874 5.744 1.00 80.38 100 LEU A O 1
ATOM 772 N N . ASN A 1 101 ? 16.727 -1.746 7.150 1.00 84.56 101 ASN A N 1
ATOM 773 C CA . ASN A 1 101 ? 17.114 -0.372 6.777 1.00 84.56 101 ASN A CA 1
ATOM 774 C C . ASN A 1 101 ? 17.403 -0.213 5.274 1.00 84.56 101 ASN A C 1
ATOM 776 O O . ASN A 1 101 ? 18.480 0.224 4.873 1.00 84.56 101 ASN A O 1
ATOM 780 N N . ILE A 1 102 ? 16.441 -0.619 4.444 1.00 91.06 102 ILE A N 1
ATOM 781 C CA . ILE A 1 102 ? 16.576 -0.577 2.988 1.00 91.06 102 ILE A CA 1
ATOM 782 C C . ILE A 1 102 ? 16.565 0.886 2.541 1.00 91.06 102 ILE A C 1
ATOM 784 O O . ILE A 1 102 ? 15.608 1.617 2.807 1.00 91.06 102 ILE A O 1
ATOM 788 N N . ASP A 1 103 ? 17.607 1.318 1.836 1.00 92.44 103 ASP A N 1
ATOM 789 C CA . ASP A 1 103 ? 17.624 2.631 1.200 1.00 92.44 103 ASP A CA 1
ATOM 790 C C . ASP A 1 103 ? 16.901 2.612 -0.161 1.00 92.44 103 ASP A C 1
ATOM 792 O O . ASP A 1 103 ? 16.767 1.585 -0.832 1.00 92.44 103 ASP A O 1
ATOM 796 N N . MET A 1 104 ? 16.399 3.775 -0.577 1.00 94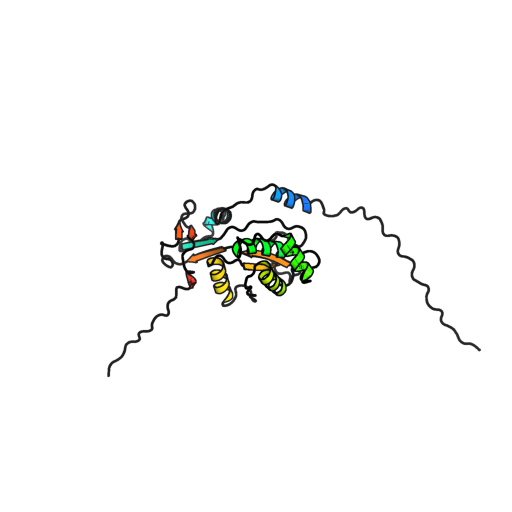.81 104 MET A N 1
ATOM 797 C CA . MET A 1 104 ? 15.705 3.919 -1.862 1.00 94.81 104 MET A CA 1
ATOM 798 C C . MET A 1 104 ? 16.604 3.624 -3.066 1.00 94.81 104 MET A C 1
ATOM 800 O O . MET A 1 104 ? 16.114 3.159 -4.096 1.00 94.81 104 MET A O 1
ATOM 804 N N . GLU A 1 105 ? 17.904 3.902 -2.960 1.00 95.31 105 GLU A N 1
ATOM 805 C CA . GLU A 1 105 ? 18.857 3.675 -4.046 1.00 95.31 105 GLU A CA 1
ATOM 806 C C . GLU A 1 105 ? 18.971 2.182 -4.366 1.00 95.31 105 GLU A C 1
ATOM 808 O O . GLU A 1 105 ? 18.896 1.798 -5.531 1.00 95.31 105 GLU A O 1
ATOM 813 N N . THR A 1 106 ? 19.032 1.332 -3.345 1.00 96.31 106 THR A N 1
ATOM 814 C CA . THR A 1 106 ? 19.052 -0.127 -3.457 1.00 96.31 106 THR A CA 1
ATOM 815 C C . THR A 1 106 ? 17.798 -0.636 -4.156 1.00 96.31 106 THR A C 1
ATOM 817 O O . THR A 1 106 ? 17.900 -1.475 -5.054 1.00 96.31 106 THR A O 1
ATOM 820 N N . VAL A 1 107 ? 16.618 -0.100 -3.818 1.00 97.62 107 VAL A N 1
ATOM 821 C CA . VAL A 1 107 ? 15.358 -0.471 -4.486 1.00 97.62 107 VAL A CA 1
ATOM 822 C C . VAL A 1 107 ? 15.416 -0.136 -5.979 1.00 97.62 107 VAL A C 1
ATOM 824 O O . VAL A 1 107 ? 15.122 -0.988 -6.821 1.00 97.62 107 VAL A O 1
ATOM 827 N N . VAL A 1 108 ? 15.837 1.086 -6.323 1.00 97.56 108 VAL A N 1
ATOM 828 C CA . VAL A 1 108 ? 15.931 1.553 -7.716 1.00 97.56 108 VAL A CA 1
ATOM 829 C C . VAL A 1 108 ? 16.976 0.763 -8.503 1.00 97.56 108 VAL A C 1
ATOM 831 O O . VAL A 1 108 ? 16.676 0.281 -9.595 1.00 97.56 108 VAL A O 1
ATOM 834 N N . GLN A 1 109 ? 18.179 0.580 -7.957 1.00 98.19 109 GLN A N 1
ATOM 835 C CA . GLN A 1 109 ? 19.259 -0.134 -8.638 1.00 98.19 109 GLN A CA 1
ATOM 836 C C . GLN A 1 109 ? 18.932 -1.610 -8.840 1.00 98.19 109 GLN A C 1
ATOM 838 O O . GLN A 1 109 ? 19.191 -2.154 -9.912 1.00 98.19 109 GLN A O 1
ATOM 843 N N . THR A 1 110 ? 18.299 -2.259 -7.861 1.00 98.50 110 THR A N 1
ATOM 844 C CA . THR A 1 110 ? 17.859 -3.652 -8.017 1.00 98.50 110 THR A CA 1
ATOM 845 C C . THR A 1 110 ? 16.823 -3.761 -9.138 1.00 98.50 110 THR A C 1
ATOM 847 O O . THR A 1 110 ? 16.960 -4.609 -10.020 1.00 98.50 110 THR A O 1
ATOM 850 N N . ALA A 1 111 ? 15.841 -2.854 -9.186 1.00 98.56 111 ALA A N 1
ATOM 851 C CA . ALA A 1 111 ? 14.843 -2.831 -10.254 1.00 98.56 111 ALA A CA 1
ATOM 852 C C . ALA A 1 111 ? 15.461 -2.595 -11.648 1.00 98.56 111 ALA A C 1
ATOM 854 O O . ALA A 1 111 ? 15.052 -3.245 -12.614 1.00 98.56 111 ALA A O 1
ATOM 855 N N . LEU A 1 112 ? 16.450 -1.698 -11.757 1.00 98.50 112 LEU A N 1
ATOM 856 C CA . LEU A 1 112 ? 17.186 -1.427 -12.999 1.00 98.50 112 LEU A CA 1
ATOM 857 C C . LEU A 1 112 ? 17.998 -2.647 -13.450 1.00 98.50 112 LEU A C 1
ATOM 859 O O . LEU A 1 112 ? 17.890 -3.071 -14.599 1.00 98.50 112 LEU A O 1
ATOM 863 N N . ASN A 1 113 ? 18.757 -3.258 -12.538 1.00 98.62 113 ASN A N 1
ATOM 864 C CA . ASN A 1 113 ? 19.591 -4.430 -12.822 1.00 98.62 113 ASN A CA 1
ATOM 865 C C . ASN A 1 113 ? 18.766 -5.642 -13.272 1.00 98.62 113 ASN A C 1
ATOM 867 O O . ASN A 1 113 ? 19.218 -6.438 -14.094 1.00 98.62 113 ASN A O 1
ATOM 871 N N . ARG A 1 114 ? 17.538 -5.773 -12.757 1.00 98.50 114 ARG A N 1
ATOM 872 C CA . ARG A 1 114 ? 16.573 -6.803 -13.166 1.00 98.50 114 ARG A CA 1
ATOM 873 C C . ARG A 1 114 ? 15.790 -6.450 -14.433 1.00 98.50 114 ARG A C 1
ATOM 875 O O . ARG A 1 114 ? 14.980 -7.257 -14.880 1.00 98.50 114 ARG A O 1
ATOM 882 N N . ALA A 1 115 ? 16.024 -5.271 -15.014 1.00 98.44 115 ALA A N 1
ATOM 883 C CA . ALA A 1 115 ? 15.279 -4.732 -16.149 1.00 98.44 115 ALA A CA 1
ATOM 884 C C . ALA A 1 115 ? 13.757 -4.650 -15.905 1.00 98.44 115 ALA A C 1
ATOM 886 O O . ALA A 1 115 ? 12.954 -4.767 -16.831 1.00 98.44 115 ALA A O 1
ATOM 887 N N . TYR A 1 116 ? 13.343 -4.438 -14.652 1.00 98.56 116 TYR A N 1
ATOM 888 C CA . TYR A 1 116 ? 11.938 -4.212 -14.301 1.00 98.56 116 TYR A CA 1
ATOM 889 C C . TYR A 1 116 ? 11.488 -2.777 -14.572 1.00 98.56 116 TYR A C 1
ATOM 891 O O . TYR A 1 116 ? 10.288 -2.520 -14.669 1.00 98.56 116 TYR A O 1
ATOM 899 N N . THR A 1 117 ? 12.448 -1.863 -14.685 1.00 98.12 117 THR A N 1
ATOM 900 C CA . THR A 1 117 ? 12.243 -0.438 -14.914 1.00 98.12 117 THR A CA 1
ATOM 901 C C . THR A 1 117 ? 13.355 0.129 -15.793 1.00 98.12 117 THR A C 1
ATOM 903 O O . THR A 1 117 ? 14.463 -0.409 -15.797 1.00 98.12 117 THR A O 1
ATOM 906 N N . ALA A 1 118 ? 13.080 1.214 -16.519 1.00 97.25 118 ALA A N 1
ATOM 907 C CA . ALA A 1 118 ? 14.082 1.991 -17.242 1.00 97.25 118 ALA A CA 1
ATOM 908 C C . ALA A 1 118 ? 14.405 3.329 -16.554 1.00 97.25 118 ALA A C 1
ATOM 910 O O . ALA A 1 118 ? 15.540 3.796 -16.643 1.00 97.25 118 ALA A O 1
ATOM 911 N N . GLN A 1 119 ? 13.432 3.966 -15.889 1.00 95.88 119 GLN A N 1
ATOM 912 C CA . GLN A 1 119 ? 13.582 5.286 -15.251 1.00 95.88 119 GLN A CA 1
ATOM 913 C C . GLN A 1 119 ? 12.984 5.364 -13.833 1.00 95.88 119 GLN A C 1
ATOM 915 O O . GLN A 1 119 ? 12.900 6.448 -13.253 1.00 95.88 119 GLN A O 1
ATOM 920 N N . GLY A 1 120 ? 12.574 4.234 -13.258 1.00 96.25 120 GLY A N 1
ATOM 921 C CA . GLY A 1 120 ? 11.939 4.131 -11.942 1.00 96.25 120 GLY A CA 1
ATOM 922 C C . GLY A 1 120 ? 10.450 3.769 -11.989 1.00 96.25 120 GLY A C 1
ATOM 923 O O . GLY A 1 120 ? 9.864 3.474 -10.950 1.00 96.25 120 GLY A O 1
ATOM 924 N N . GLU A 1 121 ? 9.834 3.751 -13.171 1.00 96.69 121 GLU A N 1
ATOM 925 C CA . GLU A 1 121 ? 8.467 3.279 -13.371 1.00 96.69 121 GLU A CA 1
ATOM 926 C C . GLU A 1 121 ? 8.314 1.780 -13.087 1.00 96.69 121 GLU A C 1
ATOM 928 O O . GLU A 1 121 ? 9.176 0.979 -13.440 1.00 96.69 121 GLU A O 1
ATOM 933 N N . MET A 1 122 ? 7.188 1.385 -12.491 1.00 97.44 122 MET A N 1
ATOM 934 C CA . MET A 1 122 ? 6.827 -0.018 -12.281 1.00 97.44 122 MET A CA 1
ATOM 935 C C . MET A 1 122 ? 5.423 -0.268 -12.830 1.00 97.44 122 MET A C 1
ATOM 937 O O . MET A 1 122 ? 4.436 0.162 -12.239 1.00 97.44 122 MET A O 1
ATOM 941 N N . PHE A 1 123 ? 5.321 -0.976 -13.955 1.00 96.00 123 PHE A N 1
ATOM 942 C CA . PHE A 1 123 ? 4.034 -1.253 -14.617 1.00 96.00 123 PHE A CA 1
ATOM 943 C C . PHE A 1 123 ? 3.527 -2.683 -14.427 1.00 96.00 123 PHE A C 1
ATOM 945 O O . PHE A 1 123 ? 2.392 -2.989 -14.783 1.00 96.00 123 PHE A O 1
ATOM 952 N N . SER A 1 124 ? 4.355 -3.571 -13.877 1.00 97.44 124 SER A N 1
ATOM 953 C CA . SER A 1 124 ? 4.031 -4.987 -13.737 1.00 97.44 124 SER A CA 1
ATOM 954 C C . SER A 1 124 ? 3.963 -5.383 -12.268 1.00 97.44 124 SER A C 1
ATOM 956 O O . SER A 1 124 ? 4.982 -5.404 -11.581 1.00 97.44 124 SER A O 1
ATOM 958 N N . ALA A 1 125 ? 2.792 -5.837 -11.821 1.00 97.56 125 ALA A N 1
ATOM 959 C CA . ALA A 1 125 ? 2.629 -6.378 -10.475 1.00 97.56 125 ALA A CA 1
ATOM 960 C C . ALA A 1 125 ? 3.436 -7.664 -10.227 1.00 97.56 125 ALA A C 1
ATOM 962 O O . ALA A 1 125 ? 3.869 -7.899 -9.104 1.00 97.56 125 ALA A O 1
ATOM 963 N N . GLN A 1 126 ? 3.717 -8.450 -11.272 1.00 98.38 126 GLN A N 1
ATOM 964 C CA . GLN A 1 126 ? 4.593 -9.617 -11.158 1.00 98.38 126 GLN A CA 1
ATOM 965 C C . GLN A 1 126 ? 6.041 -9.207 -10.843 1.00 98.38 126 GLN A C 1
ATOM 967 O O . GLN A 1 126 ? 6.604 -9.658 -9.853 1.00 98.38 126 GLN A O 1
ATOM 972 N N . ASN A 1 127 ? 6.631 -8.316 -11.648 1.00 98.69 127 ASN A N 1
ATOM 973 C CA . ASN A 1 127 ? 7.937 -7.709 -11.357 1.00 98.69 127 ASN A CA 1
ATOM 974 C C . ASN A 1 127 ? 7.992 -7.038 -9.977 1.00 98.69 127 ASN A C 1
ATOM 976 O O . ASN A 1 127 ? 8.993 -7.189 -9.285 1.00 98.69 127 ASN A O 1
ATOM 980 N N . MET A 1 128 ? 6.927 -6.343 -9.555 1.00 98.62 128 MET A N 1
ATOM 981 C CA . MET A 1 128 ? 6.842 -5.777 -8.204 1.00 98.62 128 MET A CA 1
ATOM 982 C C . MET A 1 128 ? 6.956 -6.864 -7.128 1.00 98.62 128 MET A C 1
ATOM 984 O O . MET A 1 128 ? 7.723 -6.704 -6.186 1.00 98.62 128 MET A O 1
ATOM 988 N N . ALA A 1 129 ? 6.228 -7.976 -7.278 1.00 98.44 129 ALA A N 1
ATOM 989 C CA . ALA A 1 129 ? 6.293 -9.095 -6.343 1.00 98.44 129 ALA A CA 1
ATOM 990 C C . ALA A 1 129 ? 7.704 -9.703 -6.285 1.00 98.44 129 ALA A C 1
ATOM 992 O O . ALA A 1 129 ? 8.251 -9.847 -5.199 1.00 98.44 129 ALA A O 1
ATOM 993 N N . LEU A 1 130 ? 8.324 -9.971 -7.439 1.00 98.69 130 LEU A N 1
ATOM 994 C CA . LEU A 1 130 ? 9.692 -10.503 -7.505 1.00 98.69 130 LEU A CA 1
ATOM 995 C C . LEU A 1 130 ? 10.716 -9.555 -6.869 1.00 98.69 130 LEU A C 1
ATOM 997 O O . LEU A 1 130 ? 11.610 -10.000 -6.155 1.00 98.69 130 LEU A O 1
ATOM 1001 N N . LEU A 1 131 ? 10.581 -8.250 -7.117 1.00 98.50 131 LEU A N 1
ATOM 1002 C CA . LEU A 1 131 ? 11.438 -7.242 -6.504 1.00 98.50 131 LEU A CA 1
ATOM 1003 C C . LEU A 1 131 ? 11.263 -7.235 -4.983 1.00 98.50 131 LEU A C 1
ATOM 1005 O O . LEU A 1 131 ? 12.259 -7.244 -4.271 1.00 98.50 131 LEU A O 1
ATOM 1009 N N . ALA A 1 132 ? 10.021 -7.264 -4.490 1.00 97.56 132 ALA A N 1
ATOM 1010 C CA . ALA A 1 132 ? 9.725 -7.291 -3.061 1.00 97.56 132 ALA A CA 1
ATOM 1011 C C . ALA A 1 132 ? 10.333 -8.513 -2.359 1.00 97.56 132 ALA A C 1
ATOM 1013 O O . ALA A 1 132 ? 10.929 -8.363 -1.297 1.00 97.56 132 ALA A O 1
ATOM 1014 N N . GLU A 1 133 ? 10.232 -9.702 -2.957 1.00 97.50 133 GLU A N 1
ATOM 1015 C CA . GLU A 1 133 ? 10.837 -10.920 -2.401 1.00 97.50 133 GLU A CA 1
ATOM 1016 C C . GLU A 1 133 ? 12.362 -10.804 -2.291 1.00 97.50 133 GLU A C 1
ATOM 1018 O O . GLU A 1 133 ? 12.942 -11.215 -1.286 1.00 97.50 133 GLU A O 1
ATOM 1023 N N . GLU A 1 134 ? 13.005 -10.198 -3.292 1.00 97.00 134 GLU A N 1
ATOM 1024 C CA . GLU A 1 134 ? 14.453 -9.990 -3.318 1.00 97.00 134 GLU A CA 1
ATOM 1025 C C . GLU A 1 134 ? 14.912 -8.948 -2.290 1.00 97.00 134 GLU A C 1
ATOM 1027 O O . GLU A 1 134 ? 15.820 -9.222 -1.506 1.00 97.00 134 GLU A O 1
ATOM 1032 N N . ILE A 1 135 ? 14.289 -7.766 -2.264 1.00 95.50 135 ILE A N 1
ATOM 1033 C CA . ILE A 1 135 ? 14.765 -6.656 -1.425 1.00 95.50 135 ILE A CA 1
ATOM 1034 C C . ILE A 1 135 ? 14.313 -6.760 0.035 1.00 95.50 135 ILE A C 1
ATOM 1036 O O . ILE A 1 135 ? 15.022 -6.300 0.925 1.00 95.50 135 ILE A O 1
ATOM 1040 N N . CYS A 1 136 ? 13.149 -7.360 0.297 1.00 93.62 136 CYS A N 1
ATOM 1041 C CA . CYS A 1 136 ? 12.576 -7.471 1.637 1.00 93.62 136 CYS A CA 1
ATOM 1042 C C . CYS A 1 136 ? 12.780 -8.863 2.241 1.00 93.62 136 CYS A C 1
ATOM 1044 O O . CYS A 1 136 ? 12.240 -9.127 3.314 1.00 93.62 136 CYS A O 1
ATOM 1046 N N . CYS A 1 137 ? 13.483 -9.776 1.558 1.00 92.12 137 CYS A N 1
ATOM 1047 C CA . CYS A 1 137 ? 13.671 -11.162 1.999 1.00 92.12 137 CYS A CA 1
ATOM 1048 C C . CYS A 1 137 ? 12.353 -11.819 2.462 1.00 92.12 137 CYS A C 1
ATOM 1050 O O . CYS A 1 137 ? 12.315 -12.542 3.461 1.00 92.12 137 CYS A O 1
ATOM 1052 N N . CYS A 1 138 ? 11.251 -11.503 1.781 1.00 93.31 138 CYS A N 1
ATOM 1053 C CA . CYS A 1 138 ? 9.905 -11.918 2.155 1.00 93.31 138 CYS A CA 1
ATOM 1054 C C . CYS A 1 138 ? 9.294 -12.812 1.073 1.00 93.31 138 CYS A C 1
ATOM 1056 O O . CYS A 1 138 ? 9.911 -13.087 0.047 1.00 93.31 138 CYS A O 1
ATOM 1058 N N . LYS A 1 139 ? 8.066 -13.277 1.314 1.00 95.25 139 LYS A N 1
ATOM 1059 C CA . LYS A 1 139 ? 7.237 -13.902 0.284 1.00 95.25 139 LYS A CA 1
ATOM 1060 C C . LYS A 1 139 ? 6.171 -12.909 -0.151 1.00 95.25 139 LYS A C 1
ATOM 1062 O O . LYS A 1 139 ? 5.452 -12.387 0.700 1.00 95.25 139 LYS A O 1
ATOM 1067 N N . ALA A 1 140 ? 6.023 -12.710 -1.454 1.00 96.88 140 ALA A N 1
ATOM 1068 C CA . ALA A 1 140 ? 4.967 -11.886 -2.014 1.00 96.88 140 ALA A CA 1
ATOM 1069 C C . ALA A 1 140 ? 3.860 -12.776 -2.591 1.00 96.88 140 ALA A C 1
ATOM 1071 O O . ALA A 1 140 ? 4.110 -13.805 -3.219 1.00 96.88 140 ALA A O 1
ATOM 1072 N N . GLN A 1 141 ? 2.605 -12.379 -2.391 1.00 96.75 141 GLN A N 1
ATOM 1073 C CA . GLN A 1 141 ? 1.462 -13.028 -3.024 1.00 96.75 141 GLN A CA 1
ATOM 1074 C C . GLN A 1 141 ? 0.798 -12.053 -3.992 1.00 96.75 141 GLN A C 1
ATOM 1076 O O . GLN A 1 141 ? 0.315 -10.998 -3.590 1.00 96.75 141 GLN A O 1
ATOM 1081 N N . LEU A 1 142 ? 0.746 -12.426 -5.271 1.00 97.25 142 LEU A N 1
ATOM 1082 C CA . LEU A 1 142 ? 0.013 -11.667 -6.277 1.00 97.25 142 LEU A CA 1
ATOM 1083 C C . LEU A 1 142 ? -1.462 -12.082 -6.270 1.00 97.25 142 LEU A C 1
ATOM 1085 O O . LEU A 1 142 ? -1.788 -13.242 -6.524 1.00 97.25 142 LEU A O 1
ATOM 1089 N N . LEU A 1 143 ? -2.349 -11.121 -6.021 1.00 96.88 143 LEU A N 1
ATOM 1090 C CA . LEU A 1 143 ? -3.797 -11.300 -6.120 1.00 96.88 143 LEU A CA 1
ATOM 1091 C C . LEU A 1 143 ? -4.330 -10.622 -7.385 1.00 96.88 143 LEU A C 1
ATOM 1093 O O . LEU A 1 143 ? -3.875 -9.549 -7.777 1.00 96.88 143 LEU A O 1
ATOM 1097 N N . SER A 1 144 ? -5.314 -11.250 -8.025 1.00 94.75 144 SER A N 1
ATOM 1098 C CA . SER A 1 144 ? -6.010 -10.723 -9.205 1.00 94.75 144 SER A CA 1
ATOM 1099 C C . SER A 1 144 ? -7.510 -10.641 -8.941 1.00 94.75 144 SER A C 1
ATOM 1101 O O . SER A 1 144 ? -8.047 -11.433 -8.176 1.00 94.75 144 SER A O 1
ATOM 1103 N N . GLY A 1 145 ? -8.195 -9.690 -9.582 1.00 93.31 145 GLY A N 1
ATOM 1104 C CA . GLY A 1 145 ? -9.642 -9.494 -9.411 1.00 93.31 145 GLY A CA 1
ATOM 1105 C C . GLY A 1 145 ? -10.041 -8.480 -8.332 1.00 93.31 145 GLY A C 1
ATOM 1106 O O . GLY A 1 145 ? -11.232 -8.307 -8.082 1.00 93.31 145 GLY A O 1
ATOM 1107 N N . GLY A 1 146 ? -9.082 -7.768 -7.732 1.00 91.69 146 GLY A N 1
ATOM 1108 C CA . GLY A 1 146 ? -9.349 -6.772 -6.687 1.00 91.69 146 GLY A CA 1
ATOM 1109 C C . GLY A 1 146 ? -9.862 -7.425 -5.403 1.00 91.69 146 GLY A C 1
ATOM 1110 O O . GLY A 1 146 ? -9.454 -8.533 -5.077 1.00 91.69 146 GLY A O 1
ATOM 1111 N N . LEU A 1 147 ? -10.782 -6.770 -4.693 1.00 93.25 147 LEU A N 1
ATOM 1112 C CA . LEU A 1 147 ? -11.386 -7.280 -3.449 1.00 93.25 147 LEU A CA 1
ATOM 1113 C C . LEU A 1 147 ? -12.589 -8.214 -3.689 1.00 93.25 147 LEU A C 1
ATOM 1115 O O . LEU A 1 147 ? -13.504 -8.272 -2.874 1.00 93.25 147 LEU A O 1
ATOM 1119 N N . ARG A 1 148 ? -12.648 -8.894 -4.835 1.00 92.75 148 ARG A N 1
ATOM 1120 C CA . ARG A 1 148 ? -13.708 -9.871 -5.131 1.00 92.75 148 ARG A CA 1
ATOM 1121 C C . ARG A 1 148 ? -13.360 -11.223 -4.506 1.00 92.75 148 ARG A C 1
ATOM 1123 O O . ARG A 1 148 ? -12.190 -11.484 -4.229 1.00 92.75 148 ARG A O 1
ATOM 1130 N N . ASP A 1 149 ? -14.370 -12.068 -4.328 1.00 91.69 149 ASP A N 1
ATOM 1131 C CA . ASP A 1 149 ? -14.212 -13.432 -3.813 1.00 91.69 149 ASP A CA 1
ATOM 1132 C C . ASP A 1 149 ? -13.437 -13.447 -2.473 1.00 91.69 149 ASP A C 1
ATOM 1134 O O . ASP A 1 149 ? -13.608 -12.554 -1.637 1.00 91.69 149 ASP A O 1
ATOM 1138 N N . ASP A 1 150 ? -12.553 -14.425 -2.272 1.00 92.38 150 ASP A N 1
ATOM 1139 C CA . ASP A 1 150 ? -11.777 -14.583 -1.034 1.00 92.38 150 ASP A CA 1
ATOM 1140 C C . ASP A 1 150 ? -10.642 -13.552 -0.869 1.00 92.38 150 ASP A C 1
ATOM 1142 O O . ASP A 1 150 ? -9.983 -13.507 0.179 1.00 92.38 150 ASP A O 1
ATOM 1146 N N . ASN A 1 151 ? -10.403 -12.684 -1.864 1.00 95.69 151 ASN A N 1
ATOM 1147 C CA . ASN A 1 151 ? -9.348 -11.673 -1.771 1.00 95.69 151 ASN A CA 1
ATOM 1148 C C . ASN A 1 151 ? -9.654 -10.644 -0.687 1.00 95.69 151 ASN A C 1
ATOM 1150 O O . ASN A 1 151 ? -8.731 -10.218 -0.001 1.00 95.69 151 ASN A O 1
ATOM 1154 N N . ALA A 1 152 ? -10.921 -10.248 -0.511 1.00 94.62 152 ALA A N 1
ATOM 1155 C CA . ALA A 1 152 ? -11.289 -9.285 0.526 1.00 94.62 152 ALA A CA 1
ATOM 1156 C C . ALA A 1 152 ? -10.881 -9.792 1.912 1.00 94.62 152 ALA A C 1
ATOM 1158 O O . ALA A 1 152 ? -10.189 -9.094 2.650 1.00 94.62 152 ALA A O 1
ATOM 1159 N N . LEU A 1 153 ? -11.247 -11.035 2.233 1.00 93.81 153 LEU A N 1
ATOM 1160 C CA . LEU A 1 153 ? -10.903 -11.652 3.508 1.00 93.81 153 LEU A CA 1
ATOM 1161 C C . LEU A 1 153 ? -9.387 -11.830 3.657 1.00 93.81 153 LEU A C 1
ATOM 1163 O O . LEU A 1 153 ? -8.837 -11.529 4.715 1.00 93.81 153 LEU A O 1
ATOM 1167 N N . SER A 1 154 ? -8.709 -12.268 2.594 1.00 94.81 154 SER A N 1
ATOM 1168 C CA . SER A 1 154 ? -7.252 -12.447 2.588 1.00 94.81 154 SER A CA 1
ATOM 1169 C C . SER A 1 154 ? -6.512 -11.130 2.836 1.00 94.81 154 SER A C 1
ATOM 1171 O O . SER A 1 154 ? -5.618 -11.084 3.675 1.00 94.81 154 SER A O 1
ATOM 1173 N N . VAL A 1 155 ? -6.920 -10.049 2.163 1.00 96.38 155 VAL A N 1
ATOM 1174 C CA . VAL A 1 155 ? -6.354 -8.700 2.320 1.00 96.38 155 VAL A CA 1
ATOM 1175 C C . VAL A 1 155 ? -6.635 -8.144 3.712 1.00 96.38 155 VAL A C 1
ATOM 1177 O O . VAL A 1 155 ? -5.715 -7.648 4.354 1.00 96.38 155 VAL A O 1
ATOM 1180 N N . ILE A 1 156 ? -7.873 -8.257 4.207 1.00 95.31 156 ILE A N 1
ATOM 1181 C CA . ILE A 1 156 ? -8.228 -7.790 5.554 1.00 95.31 156 ILE A CA 1
ATOM 1182 C C . ILE A 1 156 ? -7.386 -8.509 6.605 1.00 95.31 156 ILE A C 1
ATOM 1184 O O . ILE A 1 156 ? -6.830 -7.856 7.482 1.00 95.31 156 ILE A O 1
ATOM 1188 N N . LYS A 1 157 ? -7.256 -9.837 6.504 1.00 93.69 157 LYS A N 1
ATOM 1189 C CA . LYS A 1 157 ? -6.417 -10.615 7.415 1.00 93.69 157 LYS A CA 1
ATOM 1190 C C . LYS A 1 157 ? -4.957 -10.166 7.344 1.00 93.69 157 LYS A C 1
ATOM 1192 O O . LYS A 1 157 ? -4.343 -9.961 8.380 1.00 93.69 157 LYS A O 1
ATOM 1197 N N . HIS A 1 158 ? -4.423 -9.982 6.138 1.00 95.00 158 HIS A N 1
ATOM 1198 C CA . HIS A 1 158 ? -3.037 -9.561 5.940 1.00 95.00 158 HIS A CA 1
ATOM 1199 C C . HIS A 1 158 ? -2.751 -8.200 6.593 1.00 95.00 158 HIS A C 1
ATOM 1201 O O . HIS A 1 158 ? -1.789 -8.070 7.346 1.00 95.00 158 HIS A O 1
ATOM 1207 N N . LEU A 1 159 ? -3.635 -7.221 6.380 1.00 95.50 159 LEU A N 1
ATOM 1208 C CA . LEU A 1 159 ? -3.535 -5.891 6.988 1.00 95.50 159 LEU A CA 1
ATOM 1209 C C . LEU A 1 159 ? -3.724 -5.935 8.510 1.00 95.50 159 LEU A C 1
ATOM 1211 O O . LEU A 1 159 ? -3.031 -5.225 9.232 1.00 95.50 159 LEU A O 1
ATOM 1215 N N . TRP A 1 160 ? -4.630 -6.785 9.003 1.00 93.31 160 TRP A N 1
ATOM 1216 C CA . TRP A 1 160 ? -4.826 -7.003 10.438 1.00 93.31 160 TRP A CA 1
ATOM 1217 C C . TRP A 1 160 ? -3.578 -7.595 11.107 1.00 93.31 160 TRP A C 1
ATOM 1219 O O . TRP A 1 160 ? -3.203 -7.194 12.203 1.00 93.31 160 TRP A O 1
ATOM 1229 N N . ASP A 1 161 ? -2.879 -8.493 10.411 1.00 91.88 161 ASP A N 1
ATOM 1230 C CA . ASP A 1 161 ? -1.608 -9.081 10.846 1.00 91.88 161 ASP A CA 1
ATOM 1231 C C . ASP A 1 161 ? -0.406 -8.128 10.60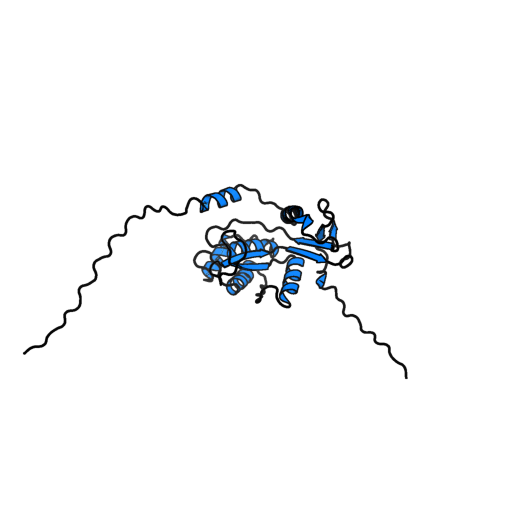8 1.00 91.88 161 ASP A C 1
ATOM 1233 O O . ASP A 1 161 ? 0.755 -8.550 10.620 1.00 91.88 161 ASP A O 1
ATOM 1237 N N . ARG A 1 162 ? -0.679 -6.829 10.393 1.00 92.69 162 ARG A N 1
ATOM 1238 C CA . ARG A 1 162 ? 0.296 -5.743 10.179 1.00 92.69 162 ARG A CA 1
ATOM 1239 C C . ARG A 1 162 ? 1.221 -5.959 8.987 1.00 92.69 162 ARG A C 1
ATOM 1241 O O . ARG A 1 162 ? 2.354 -5.482 8.971 1.00 92.69 162 ARG A O 1
ATOM 1248 N N . GLN A 1 163 ? 0.749 -6.691 7.986 1.00 94.25 163 GLN A N 1
ATOM 1249 C CA . GLN A 1 163 ? 1.475 -6.876 6.742 1.00 94.25 163 GLN A CA 1
ATOM 1250 C C . GLN A 1 163 ? 0.971 -5.877 5.687 1.00 94.25 163 GLN A C 1
ATOM 1252 O O . GLN A 1 163 ? -0.240 -5.669 5.562 1.00 94.25 163 GLN A O 1
ATOM 1257 N N . PRO A 1 164 ? 1.870 -5.247 4.914 1.00 95.75 164 PRO A N 1
ATOM 1258 C CA . PRO A 1 164 ? 1.499 -4.254 3.918 1.00 95.75 164 PRO A CA 1
ATOM 1259 C C . PRO A 1 164 ? 0.836 -4.882 2.695 1.00 95.75 164 PRO A C 1
ATOM 1261 O O . PRO A 1 164 ? 1.158 -5.994 2.282 1.00 95.75 164 PRO A O 1
ATOM 1264 N N . VAL A 1 165 ? -0.010 -4.102 2.026 1.00 97.88 165 VAL A N 1
ATOM 1265 C CA . VAL A 1 165 ? -0.539 -4.448 0.701 1.00 97.88 165 VAL A CA 1
ATOM 1266 C C . VAL A 1 165 ? -0.155 -3.366 -0.299 1.00 97.88 165 VAL A C 1
ATOM 1268 O O . VAL A 1 165 ? -0.481 -2.196 -0.109 1.00 97.88 165 VAL A O 1
ATOM 1271 N N . LEU A 1 166 ? 0.517 -3.758 -1.383 1.00 98.06 166 LEU A N 1
ATOM 1272 C CA . LEU A 1 166 ? 0.793 -2.880 -2.521 1.00 98.06 166 LEU A CA 1
ATOM 1273 C C . LEU A 1 166 ? -0.363 -2.952 -3.519 1.00 98.06 166 LEU A C 1
ATOM 1275 O O . LEU A 1 166 ? -0.728 -4.031 -3.984 1.00 98.06 166 LEU A O 1
ATOM 1279 N N . ILE A 1 167 ? -0.930 -1.796 -3.854 1.00 97.31 167 ILE A N 1
ATOM 1280 C CA . ILE A 1 167 ? -2.135 -1.687 -4.676 1.00 97.31 167 ILE A CA 1
ATOM 1281 C C . ILE A 1 167 ? -1.794 -0.918 -5.954 1.00 97.31 167 ILE A C 1
ATOM 1283 O O . ILE A 1 167 ? -1.608 0.301 -5.889 1.00 97.31 167 ILE A O 1
ATOM 1287 N N . PRO A 1 168 ? -1.725 -1.584 -7.119 1.00 96.62 168 PRO A N 1
ATOM 1288 C CA . PRO A 1 168 ? -1.666 -0.888 -8.395 1.00 96.62 168 PRO A CA 1
ATOM 1289 C C . PRO A 1 168 ? -3.044 -0.312 -8.744 1.00 96.62 168 PRO A C 1
ATOM 1291 O O . PRO A 1 168 ? -4.064 -0.997 -8.632 1.00 96.62 168 PRO A O 1
ATOM 1294 N N . TYR A 1 169 ? -3.082 0.936 -9.204 1.00 96.06 169 TYR A N 1
ATOM 1295 C CA . TYR A 1 169 ? -4.305 1.600 -9.662 1.00 96.06 169 TYR A CA 1
ATOM 1296 C C . TYR A 1 169 ? -3.996 2.649 -10.736 1.00 96.06 169 TYR A C 1
ATOM 1298 O O . TYR A 1 169 ? -2.841 3.011 -10.926 1.00 96.06 169 TYR A O 1
ATOM 1306 N N . ASP A 1 170 ? -5.006 3.141 -11.458 1.00 95.94 170 ASP A N 1
ATOM 1307 C CA . ASP A 1 170 ? -4.825 4.312 -12.326 1.00 95.94 170 ASP A CA 1
ATOM 1308 C C . ASP A 1 170 ? -5.164 5.598 -11.567 1.00 95.94 170 ASP A C 1
ATOM 1310 O O . ASP A 1 170 ? -6.255 5.700 -11.008 1.00 95.94 170 ASP A O 1
ATOM 1314 N N . GLU A 1 171 ? -4.296 6.607 -11.595 1.00 94.19 171 GLU A N 1
ATOM 1315 C CA . GLU A 1 171 ? -4.567 7.908 -10.972 1.00 94.19 171 GLU A CA 1
ATOM 1316 C C . GLU A 1 171 ? -5.303 8.883 -11.910 1.00 94.19 171 GLU A C 1
ATOM 1318 O O . GLU A 1 171 ? -5.029 8.970 -13.114 1.00 94.19 171 GLU A O 1
ATOM 1323 N N . ASP A 1 172 ? -6.243 9.649 -11.355 1.00 92.81 172 ASP A N 1
ATOM 1324 C CA . ASP A 1 172 ? -6.837 10.805 -12.031 1.00 92.81 172 ASP A CA 1
ATOM 1325 C C . ASP A 1 172 ? -6.103 12.115 -11.682 1.00 92.81 172 ASP A C 1
ATOM 1327 O O . ASP A 1 172 ? -5.142 12.136 -10.916 1.00 92.81 172 ASP A O 1
ATOM 1331 N N . PHE A 1 173 ? -6.549 13.248 -12.233 1.00 88.50 173 PHE A N 1
ATOM 1332 C CA . PHE A 1 173 ? -5.916 14.562 -12.024 1.00 88.50 173 PHE A CA 1
ATOM 1333 C C . PHE A 1 173 ? -5.861 15.023 -10.556 1.00 88.50 173 PHE A C 1
ATOM 1335 O O . PHE A 1 173 ? -5.080 15.915 -10.228 1.00 88.50 173 PHE A O 1
ATOM 1342 N N . ASN A 1 174 ? -6.713 14.465 -9.696 1.00 86.62 174 ASN A N 1
ATOM 1343 C CA . ASN A 1 174 ? -6.758 14.717 -8.255 1.00 86.62 174 ASN A CA 1
ATOM 1344 C C . ASN A 1 174 ? -6.084 13.596 -7.439 1.00 86.62 174 ASN A C 1
ATOM 1346 O O . ASN A 1 174 ? -6.293 13.535 -6.231 1.00 86.62 174 ASN A O 1
ATOM 1350 N N . HIS A 1 175 ? -5.330 12.707 -8.094 1.00 85.06 175 HIS A N 1
ATOM 1351 C CA . HIS A 1 175 ? -4.704 11.503 -7.534 1.00 85.06 175 HIS A CA 1
ATOM 1352 C C . HIS A 1 175 ? -5.676 10.431 -7.018 1.00 85.06 175 HIS A C 1
ATOM 1354 O O . HIS A 1 175 ? -5.238 9.404 -6.495 1.00 85.06 175 HIS A O 1
ATOM 1360 N N . ALA A 1 176 ? -6.989 10.618 -7.193 1.00 90.38 176 ALA A N 1
ATOM 1361 C CA . ALA A 1 176 ? -7.966 9.603 -6.834 1.00 90.38 176 ALA A CA 1
ATOM 1362 C C . ALA A 1 176 ? -7.877 8.396 -7.785 1.00 90.38 176 ALA A C 1
ATOM 1364 O O . ALA A 1 176 ? -7.520 8.561 -8.960 1.00 90.38 176 ALA A O 1
ATOM 1365 N N . PRO A 1 177 ? -8.246 7.192 -7.317 1.00 93.50 177 PRO A N 1
ATOM 1366 C CA . PRO A 1 177 ? -8.343 6.031 -8.184 1.00 93.50 177 PRO A CA 1
ATOM 1367 C C . PRO A 1 177 ? -9.358 6.227 -9.312 1.00 93.50 177 PRO A C 1
ATOM 1369 O O . PRO A 1 177 ? -10.482 6.681 -9.100 1.00 93.50 177 PRO A O 1
ATOM 1372 N N . CYS A 1 178 ? -8.975 5.826 -10.518 1.00 94.44 178 CYS A N 1
ATOM 1373 C CA . CYS A 1 178 ? -9.822 5.799 -11.700 1.00 94.44 178 CYS A CA 1
ATOM 1374 C C . CYS A 1 178 ? -9.573 4.519 -12.514 1.00 94.44 178 CYS A C 1
ATOM 1376 O O . CYS A 1 178 ? -8.832 3.626 -12.104 1.00 94.44 178 CYS A O 1
ATOM 1378 N N . LYS A 1 179 ? -10.233 4.397 -13.671 1.00 93.31 179 LYS A N 1
ATOM 1379 C CA . LYS A 1 179 ? -10.048 3.278 -14.602 1.00 93.31 179 LYS A CA 1
ATOM 1380 C C . LYS A 1 179 ? -9.582 3.818 -15.949 1.00 93.31 179 LYS A C 1
ATOM 1382 O O . LYS A 1 179 ? -10.391 4.319 -16.727 1.00 93.31 179 LYS A O 1
ATOM 1387 N N . ARG A 1 180 ? -8.283 3.708 -16.227 1.00 95.06 180 ARG A N 1
ATOM 1388 C CA . ARG A 1 180 ? -7.632 4.164 -17.468 1.00 95.06 180 ARG A CA 1
ATOM 1389 C C . ARG A 1 180 ? -6.760 3.074 -18.098 1.00 95.06 180 ARG A C 1
ATOM 1391 O O . ARG A 1 180 ? -5.824 3.377 -18.832 1.00 95.06 180 ARG A O 1
ATOM 1398 N N . SER A 1 181 ? -7.097 1.809 -17.848 1.00 91.69 181 SER A N 1
ATOM 1399 C CA . SER A 1 181 ? -6.442 0.633 -18.434 1.00 91.69 181 SER A CA 1
ATOM 1400 C C . SER A 1 181 ? -4.917 0.602 -18.242 1.00 91.69 181 SER A C 1
ATOM 1402 O O . SER A 1 181 ? -4.205 0.117 -19.114 1.00 91.69 181 SER A O 1
ATOM 1404 N N . GLY A 1 182 ? -4.402 1.143 -17.136 1.00 90.19 182 GLY A N 1
ATOM 1405 C CA . GLY A 1 182 ? -2.967 1.214 -16.842 1.00 90.19 182 GLY A CA 1
ATOM 1406 C C . GLY A 1 182 ? -2.239 2.410 -17.469 1.00 90.19 182 GLY A C 1
ATOM 1407 O O . GLY A 1 182 ? -1.047 2.592 -17.237 1.00 90.19 182 GLY A O 1
ATOM 1408 N N . HIS A 1 183 ? -2.915 3.263 -18.249 1.00 91.88 183 HIS A N 1
ATOM 1409 C CA . HIS A 1 183 ? -2.288 4.430 -18.889 1.00 91.88 183 HIS A CA 1
ATOM 1410 C C . HIS A 1 183 ? -1.913 5.530 -17.886 1.00 91.88 183 HIS A C 1
ATOM 1412 O O . HIS A 1 183 ? -1.187 6.467 -18.231 1.00 91.88 183 HIS A O 1
ATOM 1418 N N . LYS A 1 184 ? -2.449 5.453 -16.666 1.00 93.81 184 LYS A N 1
ATOM 1419 C CA . LYS A 1 184 ? -2.119 6.331 -15.546 1.00 93.81 184 LYS A CA 1
ATOM 1420 C C . LYS A 1 184 ? -1.700 5.501 -14.337 1.00 93.81 184 LYS A C 1
ATOM 1422 O O . LYS A 1 184 ? -2.066 5.834 -13.217 1.00 93.81 184 LYS A O 1
ATOM 1427 N N . ALA A 1 185 ? -0.946 4.427 -14.583 1.00 94.19 185 ALA A N 1
ATOM 1428 C CA . ALA A 1 185 ? -0.500 3.515 -13.543 1.00 94.19 185 ALA A CA 1
ATOM 1429 C C . ALA A 1 185 ? 0.191 4.258 -12.393 1.00 94.19 185 ALA A C 1
ATOM 1431 O O . ALA A 1 185 ? 1.115 5.050 -12.592 1.00 94.19 185 ALA A O 1
ATOM 1432 N N . HIS A 1 186 ? -0.272 3.949 -11.194 1.00 96.12 186 HIS A N 1
ATOM 1433 C CA . HIS A 1 186 ? 0.195 4.447 -9.920 1.00 96.12 186 HIS A CA 1
ATOM 1434 C C . HIS A 1 186 ? 0.159 3.307 -8.899 1.00 96.12 186 HIS A C 1
ATOM 1436 O O . HIS A 1 186 ? -0.407 2.236 -9.147 1.00 96.12 186 HIS A O 1
ATOM 1442 N N . TRP A 1 187 ? 0.774 3.539 -7.746 1.00 97.25 187 TRP A N 1
ATOM 1443 C CA . TRP A 1 187 ? 0.861 2.564 -6.670 1.00 97.25 187 TRP A CA 1
ATOM 1444 C C . TRP A 1 187 ? 0.556 3.212 -5.331 1.00 97.25 187 TRP A C 1
ATOM 1446 O O . TRP A 1 187 ? 1.020 4.311 -5.050 1.00 97.25 187 TRP A O 1
ATOM 1456 N N . ALA A 1 188 ? -0.190 2.499 -4.498 1.00 95.69 188 ALA A N 1
ATOM 1457 C CA . ALA A 1 188 ? -0.377 2.829 -3.094 1.00 95.69 188 ALA A CA 1
ATOM 1458 C C . ALA A 1 188 ? 0.1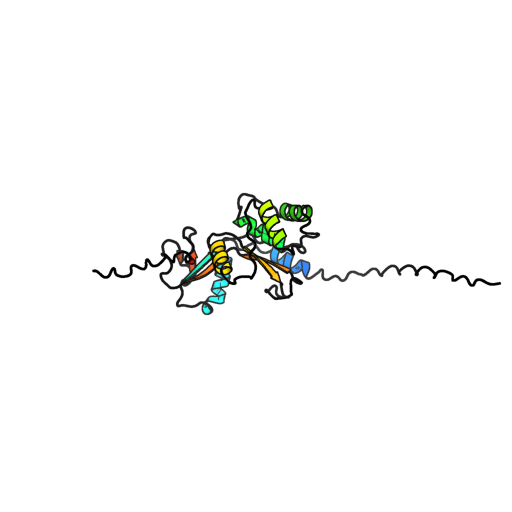35 1.688 -2.213 1.00 95.69 188 ALA A C 1
ATOM 1460 O O . ALA A 1 188 ? 0.190 0.532 -2.638 1.00 95.69 188 ALA A O 1
ATOM 1461 N N . VAL A 1 189 ? 0.463 2.024 -0.970 1.00 96.50 189 VAL A N 1
ATOM 1462 C CA . VAL A 1 189 ? 0.650 1.061 0.113 1.00 96.50 189 VAL A CA 1
ATOM 1463 C C . VAL A 1 189 ? -0.518 1.204 1.084 1.00 96.50 189 VAL A C 1
ATOM 1465 O O . VAL A 1 189 ? -0.885 2.315 1.459 1.00 96.50 189 VAL A O 1
ATOM 1468 N N . ALA A 1 190 ? -1.114 0.085 1.474 1.00 96.88 190 ALA A N 1
ATOM 1469 C CA . ALA A 1 190 ? -2.025 0.016 2.606 1.00 96.88 190 ALA A CA 1
ATOM 1470 C C . ALA A 1 190 ? -1.282 -0.593 3.800 1.00 96.88 190 ALA A C 1
ATOM 1472 O O . ALA A 1 190 ? -0.649 -1.641 3.667 1.00 96.88 190 ALA A O 1
ATOM 1473 N N . SER A 1 191 ? -1.365 0.079 4.946 1.00 95.38 191 SER A N 1
ATOM 1474 C CA . SER A 1 191 ? -0.665 -0.258 6.196 1.00 95.38 191 SER A CA 1
ATOM 1475 C C . SER A 1 191 ? -1.601 -0.694 7.328 1.00 95.38 191 SER A C 1
ATOM 1477 O O . SER A 1 191 ? -1.155 -0.948 8.445 1.00 95.38 191 SER A O 1
ATOM 1479 N N . GLY A 1 192 ? -2.904 -0.733 7.060 1.00 95.56 192 GLY A N 1
ATOM 1480 C CA . GLY A 1 192 ? -3.920 -0.980 8.068 1.00 95.56 192 GLY A CA 1
ATOM 1481 C C . GLY A 1 192 ? -5.316 -1.119 7.482 1.00 95.56 192 GLY A C 1
ATOM 1482 O O . GLY A 1 192 ? -5.530 -0.987 6.274 1.00 95.56 192 GLY A O 1
ATOM 1483 N N . VAL A 1 193 ? -6.275 -1.392 8.360 1.00 95.94 193 VAL A N 1
ATOM 1484 C CA . VAL A 1 193 ? -7.680 -1.614 8.036 1.00 95.94 193 VAL A CA 1
ATOM 1485 C C . VAL A 1 193 ? -8.585 -1.073 9.144 1.00 95.94 193 VAL A C 1
ATOM 1487 O O . VAL A 1 193 ? -8.284 -1.178 10.332 1.00 95.94 193 VAL A O 1
ATOM 1490 N N . LEU A 1 194 ? -9.727 -0.515 8.740 1.00 95.56 194 LEU A N 1
ATOM 1491 C CA . LEU A 1 194 ? -10.824 -0.142 9.628 1.00 95.56 194 LEU A CA 1
ATOM 1492 C C . LEU A 1 194 ? -11.993 -1.107 9.405 1.00 95.56 194 LEU A C 1
ATOM 1494 O O . LEU A 1 194 ? -12.511 -1.201 8.292 1.00 95.56 194 LEU A O 1
ATOM 1498 N N . LEU A 1 195 ? -12.413 -1.809 10.456 1.00 94.25 195 LEU A N 1
ATOM 1499 C CA . LEU A 1 195 ? -13.500 -2.788 10.406 1.00 94.25 195 LEU A CA 1
ATOM 1500 C C . LEU A 1 195 ? -14.705 -2.309 11.213 1.00 94.25 195 LEU A C 1
ATOM 1502 O O . LEU A 1 195 ? -14.559 -1.940 12.375 1.00 94.25 195 LEU A O 1
ATOM 1506 N N . GLY A 1 196 ? -15.891 -2.360 10.608 1.00 93.62 196 GLY A N 1
ATOM 1507 C CA . GLY A 1 196 ? -17.166 -2.244 11.316 1.00 93.62 196 GLY A CA 1
ATOM 1508 C C . GLY A 1 196 ? -17.664 -3.634 11.700 1.00 93.62 196 GLY A C 1
ATOM 1509 O O . GLY A 1 196 ? -17.878 -4.472 10.825 1.00 93.62 196 GLY A O 1
ATOM 1510 N N . LEU A 1 197 ? -17.812 -3.891 12.997 1.00 90.69 197 LEU A N 1
ATOM 1511 C CA . LEU A 1 197 ? -18.183 -5.191 13.554 1.00 90.69 197 LEU A CA 1
ATOM 1512 C C . LEU A 1 197 ? -19.463 -5.076 14.380 1.00 90.69 197 LEU A C 1
ATOM 1514 O O . LEU A 1 197 ? -19.706 -4.049 15.015 1.00 90.69 197 LEU A O 1
ATOM 1518 N N . ASP A 1 198 ? -20.244 -6.152 14.449 1.00 89.38 198 ASP A N 1
ATOM 1519 C CA . ASP A 1 198 ? -21.363 -6.208 15.386 1.00 89.38 198 ASP A CA 1
ATOM 1520 C C . ASP A 1 198 ? -20.844 -6.150 16.828 1.00 89.38 198 ASP A C 1
ATOM 1522 O O . ASP A 1 198 ? -19.800 -6.729 17.168 1.00 89.38 198 ASP A O 1
ATOM 1526 N N . HIS A 1 199 ? -21.580 -5.468 17.705 1.00 83.44 199 HIS A N 1
ATOM 1527 C CA . HIS A 1 199 ? -21.217 -5.379 19.115 1.00 83.44 199 HIS A CA 1
ATOM 1528 C C . HIS A 1 199 ? -21.081 -6.776 19.743 1.00 83.44 199 HIS A C 1
ATOM 1530 O O . HIS A 1 199 ? -21.970 -7.615 19.639 1.00 83.44 199 HIS A O 1
ATOM 1536 N N . GLY A 1 200 ? -19.959 -7.014 20.430 1.00 78.00 200 GLY A N 1
ATOM 1537 C CA . GLY A 1 200 ? -19.656 -8.304 21.062 1.00 78.00 200 GLY A CA 1
ATOM 1538 C C . GLY A 1 200 ? -18.863 -9.283 20.188 1.00 78.00 200 GLY A C 1
ATOM 1539 O O . GLY A 1 200 ? -18.422 -10.303 20.709 1.00 78.00 200 GLY A O 1
ATOM 1540 N N . SER A 1 201 ? -18.598 -8.956 18.916 1.00 77.81 201 SER A N 1
ATOM 1541 C CA . SER A 1 201 ? -17.784 -9.794 18.013 1.00 77.81 201 SER A CA 1
ATOM 1542 C C . SER A 1 201 ? -16.304 -9.883 18.407 1.00 77.81 201 SER A C 1
ATOM 1544 O O . SER A 1 201 ? -15.593 -10.776 17.957 1.00 77.81 201 SER A O 1
ATOM 1546 N N . LEU A 1 202 ? -15.824 -8.961 19.245 1.00 74.19 202 LEU A N 1
ATOM 1547 C CA . LEU A 1 202 ? -14.465 -8.953 19.778 1.00 74.19 202 LEU A CA 1
ATOM 1548 C C . LEU A 1 202 ? -14.481 -8.911 21.303 1.00 74.19 202 LEU A C 1
ATOM 1550 O O . LEU A 1 202 ? -15.197 -8.126 21.929 1.00 74.19 202 LEU A O 1
ATOM 1554 N N . THR A 1 203 ? -13.615 -9.716 21.913 1.00 68.44 203 THR A N 1
ATOM 1555 C CA . THR A 1 203 ? -13.304 -9.603 23.339 1.00 68.44 203 THR A CA 1
ATOM 1556 C C . THR A 1 203 ? -12.570 -8.290 23.601 1.00 68.44 203 THR A C 1
ATOM 1558 O O . THR A 1 203 ? -11.523 -8.037 23.003 1.00 68.44 203 THR A O 1
ATOM 1561 N N . LYS A 1 204 ? -13.059 -7.499 24.564 1.00 65.25 204 LYS A N 1
ATOM 1562 C CA . LYS A 1 204 ? -12.490 -6.196 24.969 1.00 65.25 204 LYS A CA 1
ATOM 1563 C C . LYS A 1 204 ? -11.027 -6.237 25.448 1.00 65.25 204 LYS A C 1
ATOM 1565 O O . LYS A 1 204 ? -10.458 -5.194 25.722 1.00 65.25 204 LYS A O 1
ATOM 1570 N N . GLN A 1 205 ? -10.421 -7.416 25.583 1.00 65.06 205 GLN A N 1
ATOM 1571 C CA . GLN A 1 205 ? -9.031 -7.575 26.027 1.00 65.06 205 GLN A CA 1
ATOM 1572 C C . GLN A 1 205 ? -8.000 -7.148 24.969 1.00 65.06 205 GLN A C 1
ATOM 1574 O O . GLN A 1 205 ? -6.857 -6.878 25.323 1.00 65.06 205 GLN A O 1
ATOM 1579 N N . HIS A 1 206 ? -8.397 -7.053 23.696 1.00 74.69 206 HIS A N 1
ATOM 1580 C CA . HIS A 1 206 ? -7.472 -6.805 22.581 1.00 74.69 206 HIS A CA 1
ATOM 1581 C C . HIS A 1 206 ? -7.697 -5.475 21.856 1.00 74.69 206 HIS A C 1
ATOM 1583 O O . HIS A 1 206 ? -7.067 -5.187 20.841 1.00 74.69 206 HIS A O 1
ATOM 1589 N N . VAL A 1 207 ? -8.618 -4.663 22.367 1.00 83.44 207 VAL A N 1
ATOM 1590 C CA . VAL A 1 207 ? -8.947 -3.356 21.811 1.00 83.44 207 VAL A CA 1
ATOM 1591 C C . VAL A 1 207 ? -9.138 -2.372 22.950 1.00 83.44 207 VAL A C 1
ATOM 1593 O O . VAL A 1 207 ? -9.685 -2.721 23.996 1.00 83.44 207 VAL A O 1
ATOM 1596 N N . HIS A 1 208 ? -8.720 -1.131 22.751 1.00 87.31 208 HIS A N 1
ATOM 1597 C CA . HIS A 1 208 ? -9.010 -0.043 23.677 1.00 87.31 208 HIS A CA 1
ATOM 1598 C C . HIS A 1 208 ? -9.779 1.053 22.950 1.00 87.31 208 HIS A C 1
ATOM 1600 O O . HIS A 1 208 ? -9.589 1.263 21.755 1.00 87.31 208 HIS A O 1
ATOM 1606 N N . SER A 1 209 ? -10.697 1.714 23.651 1.00 88.94 209 SER A N 1
ATOM 1607 C CA . SER A 1 209 ? -11.393 2.874 23.093 1.00 88.94 209 SER A CA 1
ATOM 1608 C C . SER A 1 209 ? -10.414 4.020 22.892 1.00 88.94 209 SER A C 1
ATOM 1610 O O . SER A 1 209 ? -9.567 4.281 23.751 1.00 88.94 209 SER A O 1
ATOM 1612 N N . ASP A 1 210 ? -10.560 4.718 21.775 1.00 91.19 210 ASP A N 1
ATOM 1613 C CA . ASP A 1 210 ? -9.823 5.940 21.534 1.00 91.19 210 ASP A CA 1
ATOM 1614 C C . ASP A 1 210 ? -10.266 7.032 22.530 1.00 91.19 210 ASP A C 1
ATOM 1616 O O . ASP A 1 210 ? -11.467 7.225 22.741 1.00 91.19 210 ASP A O 1
ATOM 1620 N N . PRO A 1 211 ? -9.332 7.774 23.154 1.00 85.31 211 PRO A N 1
ATOM 1621 C CA . PRO A 1 211 ? -9.680 8.776 24.162 1.00 85.31 211 PRO A CA 1
ATOM 1622 C C . PRO A 1 211 ? -10.392 10.011 23.590 1.00 85.31 211 PRO A C 1
ATOM 1624 O O . PRO A 1 211 ? -11.018 10.750 24.345 1.00 85.31 211 PRO A O 1
ATOM 1627 N N . THR A 1 212 ? -10.283 10.261 22.281 1.00 88.38 212 THR A N 1
ATOM 1628 C CA . THR A 1 212 ? -10.892 11.423 21.609 1.00 88.38 212 THR A CA 1
ATOM 1629 C C . THR A 1 212 ? -12.122 11.056 20.786 1.00 88.38 212 THR A C 1
ATOM 1631 O O . THR A 1 212 ? -13.042 11.858 20.684 1.00 88.38 212 THR A O 1
ATOM 1634 N N . LEU A 1 213 ? -12.151 9.845 20.227 1.00 90.81 213 LEU A N 1
ATOM 1635 C CA . LEU A 1 213 ? -13.222 9.325 19.385 1.00 90.81 213 LEU A CA 1
ATOM 1636 C C . LEU A 1 213 ? -13.831 8.105 20.074 1.00 90.81 213 LEU A C 1
ATOM 1638 O O . LEU A 1 213 ? -13.440 6.975 19.812 1.00 90.81 213 LEU A O 1
ATOM 1642 N N . SER A 1 214 ? -14.786 8.317 20.977 1.00 88.94 214 SER A N 1
ATOM 1643 C CA . SER A 1 214 ? -15.316 7.247 21.840 1.00 88.94 214 SER A CA 1
ATOM 1644 C C . SER A 1 214 ? -15.969 6.077 21.086 1.00 88.94 214 SER A C 1
ATOM 1646 O O . SER A 1 214 ? -16.078 4.983 21.641 1.00 88.94 214 SER A O 1
ATOM 1648 N N . TRP A 1 215 ? -16.384 6.296 19.835 1.00 90.88 215 TRP A N 1
ATOM 1649 C CA . TRP A 1 215 ? -16.931 5.283 18.926 1.00 90.88 215 TRP A CA 1
ATOM 1650 C C . TRP A 1 215 ? -15.856 4.437 18.221 1.00 90.88 215 TRP A C 1
ATOM 1652 O O . TRP A 1 215 ? -16.176 3.393 17.650 1.00 90.88 215 TRP A O 1
ATOM 1662 N N . LEU A 1 216 ? -14.595 4.876 18.248 1.00 94.12 216 LEU A N 1
ATOM 1663 C CA . LEU A 1 216 ? -13.462 4.207 17.622 1.00 94.12 216 LEU A CA 1
ATOM 1664 C C . LEU A 1 216 ? -12.702 3.371 18.652 1.00 94.12 216 LEU A C 1
ATOM 1666 O O . LEU A 1 216 ? -12.379 3.823 19.752 1.00 94.12 216 LEU A O 1
ATOM 1670 N N . HIS A 1 217 ? -12.350 2.155 18.261 1.00 93.19 217 HIS A N 1
ATOM 1671 C CA . HIS A 1 217 ? -11.464 1.282 19.011 1.00 93.19 217 HIS A CA 1
ATOM 1672 C C . HIS A 1 217 ? -10.153 1.077 18.256 1.00 93.19 217 HIS A C 1
ATOM 1674 O O . HIS A 1 217 ? -10.139 0.940 17.035 1.00 93.19 217 HIS A O 1
ATOM 1680 N N . LEU A 1 218 ? -9.052 1.023 18.994 1.00 92.56 218 LEU A N 1
ATOM 1681 C CA . LEU A 1 218 ? -7.712 0.784 18.476 1.00 92.56 218 LEU A CA 1
ATOM 1682 C C . LEU A 1 218 ? -7.242 -0.596 18.937 1.00 92.56 218 LEU A C 1
ATOM 1684 O O . LEU A 1 218 ? -7.355 -0.940 20.122 1.00 92.56 218 LEU A O 1
ATOM 1688 N N . SER A 1 219 ? -6.724 -1.392 18.008 1.00 87.25 219 SER A N 1
ATOM 1689 C CA . SER A 1 219 ? -6.182 -2.712 18.327 1.00 87.25 219 SER A CA 1
ATOM 1690 C C . SER A 1 219 ? -4.881 -2.616 19.127 1.00 87.25 219 SER A C 1
ATOM 1692 O O . SER A 1 219 ? -4.061 -1.720 18.923 1.00 87.25 219 SER A O 1
ATOM 1694 N N . THR A 1 220 ? -4.686 -3.551 20.059 1.00 80.38 220 THR A N 1
ATOM 1695 C CA . THR A 1 220 ? -3.469 -3.652 20.882 1.00 80.38 220 THR A CA 1
ATOM 1696 C C . THR A 1 220 ? -2.436 -4.638 20.321 1.00 80.38 220 THR A C 1
ATOM 1698 O O . THR A 1 220 ? -1.408 -4.866 20.956 1.00 80.38 220 THR A O 1
ATOM 1701 N N . GLY A 1 221 ? -2.668 -5.206 19.128 1.00 68.38 221 GLY A N 1
ATOM 1702 C CA . GLY A 1 221 ? -1.703 -6.044 18.398 1.00 68.38 221 GLY A CA 1
ATOM 1703 C C . GLY A 1 221 ? -1.579 -7.497 18.863 1.00 68.38 221 GLY A C 1
ATOM 1704 O O . GLY A 1 221 ? -0.709 -8.212 18.377 1.00 68.38 221 GLY A O 1
ATOM 1705 N N . ALA A 1 222 ? -2.421 -7.942 19.799 1.00 62.06 222 ALA A N 1
ATOM 1706 C CA . ALA A 1 222 ? -2.361 -9.294 20.368 1.00 62.06 222 ALA A CA 1
ATOM 1707 C C . ALA A 1 222 ? -3.537 -10.208 19.962 1.00 62.06 222 ALA A C 1
ATOM 1709 O O . ALA A 1 222 ? -3.553 -11.379 20.337 1.00 62.06 222 ALA A O 1
ATOM 1710 N N . SER A 1 223 ? -4.525 -9.707 19.210 1.00 67.56 223 SER A N 1
ATOM 1711 C CA . SER A 1 223 ? -5.690 -10.498 18.780 1.00 67.56 223 SER A CA 1
ATOM 1712 C C . SER A 1 223 ? -5.552 -11.110 17.397 1.00 67.56 223 SER A C 1
ATOM 1714 O O . SER A 1 223 ? -5.190 -10.427 16.441 1.00 67.56 223 SER A O 1
ATOM 1716 N N . LEU A 1 224 ? -6.033 -12.350 17.275 1.00 75.62 224 LEU A N 1
ATOM 1717 C CA . LEU A 1 224 ? -6.413 -12.935 15.990 1.00 75.62 224 LEU A CA 1
ATOM 1718 C C . LEU A 1 224 ? -7.431 -12.044 15.264 1.00 75.62 224 LEU A C 1
ATOM 1720 O O . LEU A 1 224 ? -8.294 -11.431 15.898 1.00 75.62 224 LEU A O 1
ATOM 1724 N N . CYS A 1 225 ? -7.360 -12.027 13.933 1.00 77.19 225 CYS A N 1
ATOM 1725 C CA . CYS A 1 225 ? -8.328 -11.310 13.109 1.00 77.19 225 CYS A CA 1
ATOM 1726 C C . CYS A 1 225 ? -9.773 -11.756 13.442 1.00 77.19 225 CYS A C 1
ATOM 1728 O O . CYS A 1 225 ? -10.059 -12.959 13.392 1.00 77.19 225 CYS A O 1
ATOM 1730 N N . PRO A 1 226 ? -10.703 -10.823 13.741 1.00 76.06 226 PRO A N 1
ATOM 1731 C CA . PRO A 1 226 ? -12.072 -11.140 14.172 1.00 76.06 226 PRO A CA 1
ATOM 1732 C C . PRO A 1 226 ? -12.851 -11.995 13.173 1.00 76.06 226 PRO A C 1
ATOM 1734 O O . PRO A 1 226 ? -13.727 -12.768 13.555 1.00 76.06 226 PRO A O 1
ATOM 1737 N N . LEU A 1 227 ? -12.511 -11.897 11.888 1.00 75.75 227 LEU A N 1
ATOM 1738 C CA . LEU A 1 227 ? -13.193 -12.615 10.815 1.00 75.75 227 LEU A CA 1
ATOM 1739 C C . LEU A 1 227 ? -12.868 -14.122 10.784 1.00 75.75 227 LEU A C 1
ATOM 1741 O O . LEU A 1 227 ? -13.521 -14.871 10.065 1.00 75.75 227 LEU A O 1
ATOM 1745 N N . ILE A 1 228 ? -11.897 -14.586 11.581 1.00 63.66 228 ILE A N 1
ATOM 1746 C CA . ILE A 1 228 ? -11.494 -16.002 11.679 1.00 63.66 228 ILE A CA 1
ATOM 1747 C C . ILE A 1 228 ? -12.303 -16.747 12.764 1.00 63.66 228 ILE A C 1
ATOM 1749 O O . ILE A 1 228 ? -12.320 -17.973 12.800 1.00 63.66 228 ILE A O 1
ATOM 1753 N N . SER A 1 229 ? -13.033 -16.035 13.632 1.00 54.44 229 SER A N 1
ATOM 1754 C CA . SER A 1 229 ? -13.697 -16.605 14.817 1.00 54.44 229 SER A CA 1
ATOM 1755 C C . SER A 1 229 ? -14.965 -17.439 14.540 1.00 54.44 229 SER A C 1
ATOM 1757 O O . SER A 1 229 ? -15.643 -17.845 15.490 1.00 54.44 229 SER A O 1
ATOM 1759 N N . SER A 1 230 ? -15.318 -17.744 13.289 1.00 44.97 230 SER A N 1
ATOM 1760 C CA . SER A 1 230 ? -16.403 -18.700 13.032 1.00 44.97 230 SER A CA 1
ATOM 1761 C C . SER A 1 230 ? -15.904 -20.130 13.267 1.00 44.97 230 SER A C 1
ATOM 1763 O O . SER A 1 230 ? -15.478 -20.834 12.358 1.00 44.97 230 SER A O 1
ATOM 1765 N N . GLN A 1 231 ? -15.946 -20.570 14.528 1.00 39.94 231 GLN A N 1
ATOM 1766 C CA . GLN A 1 231 ? -15.936 -21.998 14.850 1.00 39.94 231 GLN A CA 1
ATOM 1767 C C . GLN A 1 231 ? -17.037 -22.685 14.019 1.00 39.94 231 GLN A C 1
ATOM 1769 O O . GLN A 1 231 ? -18.137 -22.125 13.906 1.00 39.94 231 GLN A O 1
ATOM 1774 N N . PRO A 1 232 ? -16.795 -23.879 13.448 1.00 39.19 232 PRO A N 1
ATOM 1775 C CA . PRO A 1 232 ? -17.874 -24.663 12.871 1.00 39.19 232 PRO A CA 1
ATOM 1776 C C . PRO A 1 232 ? -18.904 -24.894 13.976 1.00 39.19 232 PRO A C 1
ATOM 1778 O O . PRO A 1 232 ? -18.550 -25.329 15.071 1.00 39.19 232 PRO A O 1
ATOM 1781 N N . ARG A 1 233 ? -20.179 -24.590 13.717 1.00 43.00 233 ARG A N 1
ATOM 1782 C CA . ARG A 1 233 ? -21.247 -25.096 14.579 1.00 43.00 233 ARG A CA 1
ATOM 1783 C C . ARG A 1 233 ? -21.157 -26.617 14.507 1.00 43.00 233 ARG A C 1
ATOM 1785 O O . ARG A 1 233 ? -21.421 -27.183 13.451 1.00 43.00 233 ARG A O 1
ATOM 1792 N N . GLU A 1 234 ? -20.732 -27.256 15.593 1.00 39.06 234 GLU A N 1
ATOM 1793 C CA . GLU A 1 234 ? -20.928 -28.689 15.778 1.00 39.06 234 GLU A CA 1
ATOM 1794 C C . GLU A 1 234 ? -22.432 -28.939 15.695 1.00 39.06 234 GLU A C 1
ATOM 1796 O O . GLU A 1 234 ? -23.194 -28.614 16.609 1.00 39.06 234 GLU A O 1
ATOM 1801 N N . ASP A 1 235 ? -22.859 -29.460 14.549 1.00 43.88 235 ASP A N 1
ATOM 1802 C CA . ASP A 1 235 ? -24.213 -29.930 14.322 1.00 43.88 235 ASP A CA 1
ATOM 1803 C C . ASP A 1 235 ? -24.383 -31.224 15.124 1.00 43.88 235 ASP A C 1
ATOM 1805 O O . ASP A 1 235 ? -24.231 -32.343 14.633 1.00 43.88 235 ASP A O 1
ATOM 1809 N N . THR A 1 236 ? -24.611 -31.070 16.427 1.00 45.38 236 THR A N 1
ATOM 1810 C CA . THR A 1 236 ? -25.063 -32.156 17.294 1.00 45.38 236 THR A CA 1
ATOM 1811 C C . THR A 1 236 ? -26.549 -32.368 17.034 1.00 45.38 236 THR A C 1
ATOM 1813 O O . THR A 1 236 ? -27.415 -32.008 17.828 1.00 45.38 236 THR A O 1
ATOM 1816 N N . GLY A 1 237 ? -26.845 -32.954 15.873 1.00 49.78 237 GLY A N 1
ATOM 1817 C CA . GLY A 1 237 ? -28.166 -33.492 15.584 1.00 49.78 237 GLY A CA 1
ATOM 1818 C C . GLY A 1 237 ? -28.564 -34.514 16.660 1.00 49.78 237 GLY A C 1
ATOM 1819 O O . GLY A 1 237 ? -27.708 -35.263 17.151 1.00 49.78 237 GLY A O 1
ATOM 1820 N N . PRO A 1 238 ? -29.842 -34.553 17.071 1.00 49.94 238 PRO A N 1
ATOM 1821 C CA . PRO A 1 238 ? -30.289 -35.462 18.113 1.00 49.94 238 PRO A CA 1
ATOM 1822 C C . PRO A 1 238 ? -30.117 -36.910 17.645 1.00 49.94 238 PRO A C 1
ATOM 1824 O O . PRO A 1 238 ? -30.608 -37.300 16.587 1.00 49.94 238 PRO A O 1
ATOM 1827 N N . LYS A 1 239 ? -29.433 -37.726 18.454 1.00 47.81 239 LYS A N 1
ATOM 1828 C CA . LYS A 1 239 ? -29.511 -39.183 18.336 1.00 47.81 239 LYS A CA 1
ATOM 1829 C C . LYS A 1 239 ? -30.923 -39.604 18.732 1.00 47.81 239 LYS A C 1
ATOM 1831 O O . LYS A 1 239 ? -31.220 -39.716 19.920 1.00 47.81 239 LYS A O 1
ATOM 1836 N N . GLU A 1 240 ? -31.786 -39.808 17.744 1.00 53.78 240 GLU A N 1
ATOM 1837 C CA . GLU A 1 240 ? -33.016 -40.565 17.946 1.00 53.78 240 GLU A CA 1
ATOM 1838 C C . GLU A 1 240 ? -32.653 -41.999 18.335 1.00 53.78 240 GLU A C 1
ATOM 1840 O O . GLU A 1 240 ? -31.801 -42.646 17.722 1.00 53.78 240 GLU A O 1
ATOM 1845 N N . GLY A 1 241 ? -33.261 -42.452 19.428 1.00 59.22 241 GLY A N 1
ATOM 1846 C CA . GLY A 1 241 ? -33.114 -43.804 19.923 1.00 59.22 241 GLY A CA 1
ATOM 1847 C C . GLY A 1 241 ? -33.850 -44.806 19.045 1.00 59.22 241 GLY A C 1
ATOM 1848 O O . GLY A 1 241 ? -34.947 -44.551 18.547 1.00 59.22 241 GLY A O 1
ATOM 1849 N N . THR A 1 242 ? -33.264 -45.988 18.922 1.00 48.72 242 THR A N 1
ATOM 1850 C CA . THR A 1 242 ? -34.000 -47.248 18.834 1.00 48.72 242 THR A CA 1
ATOM 1851 C C . THR A 1 242 ? -33.173 -48.321 19.521 1.00 48.72 242 THR A C 1
ATOM 1853 O O . THR A 1 242 ? -31.938 -48.323 19.311 1.00 48.72 242 THR A O 1
#